Protein AF-A0A5J4URL8-F1 (afdb_monomer_lite)

InterPro domains:
  IPR016024 Armadillo-type fold [SSF48371] (6-193)

Sequence (199 aa):
MTASETASILLTDNKQAAETATSKDGIIDQILKNLQILPVEEIQFYHLLPLYTFFQMIDIDKKRLILDKGVMNMMKSFLNSVCEIVLVHVTYIIYQIFYLESADVQEQVQNQLRIGVQKDGIITKLIKIFNNETYSNIKINQHIALSIGFLFKAAQIPDEFGNLIIAQLEELACKMNSTLSIFALLALDYLAECQCMLQ

pLDDT: mean 91.12, std 9.13, range [34.94, 98.75]

Secondary structure (DSSP, 8-state):
--HHHHHHHHHTT-HHHHHHHTSTTSHHHHHHHHHHHS-GGG--HHHHHHHHHHHHSS-HHHHHHHHTTTHHHHHHHHTT---HHHHHHHHHHHHHHHHHHHTTSPTT---THHHHHHHTTHHHHHHHHHT-TT---HHHHHHHHHHHHHHTTTSPPPHHHHHHHHHHHHHHHTSTT-HHHHHHHHHHHHHHT-GGGG-

Radius of gyration: 16.72 Å; chains: 1; bounding box: 47×34×42 Å

Foldseek 3Di:
DDPLVVLLVQLAPHPVLLVQQLPDVHVVLVLLVVLVPDQLAPDDLSSLNNVLSSLVDPDLVSLVSCVVVCLLVSLLRNLPDPDLSSLLSSLSNLLSVLQSQLVPADQLGARPVLVVCVVSCVLVSLVVVLPDPVRPDCSSVLSSLSNQLSNQFLHDDDPVCRVVSLVSLVVQLPPPPDPSVVSSVVSVVRNVSHCVVVD

Structure (mmCIF, N/CA/C/O backbone):
data_AF-A0A5J4URL8-F1
#
_entry.id   AF-A0A5J4URL8-F1
#
loop_
_atom_site.group_PDB
_atom_site.id
_atom_site.type_symbol
_atom_site.label_atom_id
_atom_site.label_alt_id
_atom_site.label_comp_id
_atom_site.label_asym_id
_atom_site.label_entity_id
_atom_site.label_seq_id
_atom_site.pdbx_PDB_ins_code
_atom_site.Cartn_x
_atom_site.Cartn_y
_atom_site.Cartn_z
_atom_site.occupancy
_atom_site.B_iso_or_equiv
_atom_site.auth_seq_id
_atom_site.auth_comp_id
_atom_site.auth_asym_id
_atom_site.auth_atom_id
_atom_site.pdbx_PDB_model_num
ATOM 1 N N . MET A 1 1 ? -21.345 16.741 7.581 1.00 58.31 1 MET A N 1
ATOM 2 C CA . MET A 1 1 ? -20.242 16.145 8.348 1.00 58.31 1 MET A CA 1
ATOM 3 C C . MET A 1 1 ? -20.696 14.786 8.854 1.00 58.31 1 MET A C 1
ATOM 5 O O . MET A 1 1 ? -21.544 14.723 9.736 1.00 58.31 1 MET A O 1
ATOM 9 N N . THR A 1 2 ? -20.241 13.716 8.210 1.00 82.50 2 THR A N 1
ATOM 10 C CA . THR A 1 2 ? -20.492 12.323 8.600 1.00 82.50 2 THR A CA 1
ATOM 11 C C . THR A 1 2 ? -19.620 11.939 9.799 1.00 82.50 2 THR A C 1
ATOM 13 O O . THR A 1 2 ? -18.622 12.604 10.080 1.00 82.50 2 THR A O 1
ATOM 16 N N . ALA A 1 3 ? -19.951 10.844 10.493 1.00 83.06 3 ALA A N 1
ATOM 17 C CA . ALA A 1 3 ? -19.126 10.339 11.596 1.00 83.06 3 ALA A CA 1
ATOM 18 C C . ALA A 1 3 ? -17.674 10.053 11.158 1.00 83.06 3 ALA A C 1
ATOM 20 O O . ALA A 1 3 ? -16.740 10.328 11.909 1.00 83.06 3 ALA A O 1
ATOM 21 N N . SER A 1 4 ? -17.475 9.571 9.927 1.00 85.88 4 SER A N 1
ATOM 22 C CA . SER A 1 4 ? -16.143 9.341 9.361 1.00 85.88 4 SER A CA 1
ATOM 23 C C . SER A 1 4 ? -15.393 10.644 9.073 1.00 85.88 4 SER A C 1
ATOM 25 O O . SER A 1 4 ? -14.200 10.743 9.338 1.00 85.88 4 SER A O 1
ATOM 27 N N . GLU A 1 5 ? -16.069 11.686 8.596 1.00 84.50 5 GLU A N 1
ATOM 28 C CA . GLU A 1 5 ? -15.427 12.997 8.425 1.00 84.50 5 GLU A CA 1
ATOM 29 C C . GLU A 1 5 ? -14.998 13.583 9.776 1.00 84.50 5 GLU A C 1
ATOM 31 O O . GLU A 1 5 ? -13.868 14.045 9.914 1.00 84.50 5 GLU A O 1
ATOM 36 N N . THR A 1 6 ? -15.851 13.493 10.802 1.00 84.94 6 THR A N 1
ATOM 37 C CA . THR A 1 6 ? -15.494 13.932 12.160 1.00 84.94 6 THR A CA 1
ATOM 38 C C . THR A 1 6 ? -14.314 13.139 12.723 1.00 84.94 6 THR A C 1
ATOM 40 O O . THR A 1 6 ? -13.392 13.733 13.275 1.00 84.94 6 THR A O 1
ATOM 43 N N . ALA A 1 7 ? -14.303 11.815 12.552 1.00 85.69 7 ALA A N 1
ATOM 44 C CA . ALA A 1 7 ? -13.204 10.961 12.993 1.00 85.69 7 ALA A CA 1
ATOM 45 C C . ALA A 1 7 ? -11.869 11.332 12.324 1.00 85.69 7 ALA A C 1
ATOM 47 O O . ALA A 1 7 ? -10.849 11.419 13.001 1.00 85.69 7 ALA A O 1
ATOM 48 N N . SER A 1 8 ? -11.872 11.599 11.016 1.00 85.81 8 SER A N 1
ATOM 49 C CA . SER A 1 8 ? -10.677 12.045 10.289 1.00 85.81 8 SER A CA 1
ATOM 50 C C . SER A 1 8 ? -10.165 13.401 10.789 1.00 85.81 8 SER A C 1
ATOM 52 O O . SER A 1 8 ? -8.969 13.544 11.048 1.00 85.81 8 SER A O 1
ATOM 54 N N . ILE A 1 9 ? -11.059 14.370 11.017 1.00 85.12 9 ILE A N 1
ATOM 55 C CA . ILE A 1 9 ? -10.687 15.682 11.574 1.00 85.12 9 ILE A CA 1
ATOM 56 C C . ILE A 1 9 ? -10.045 15.522 12.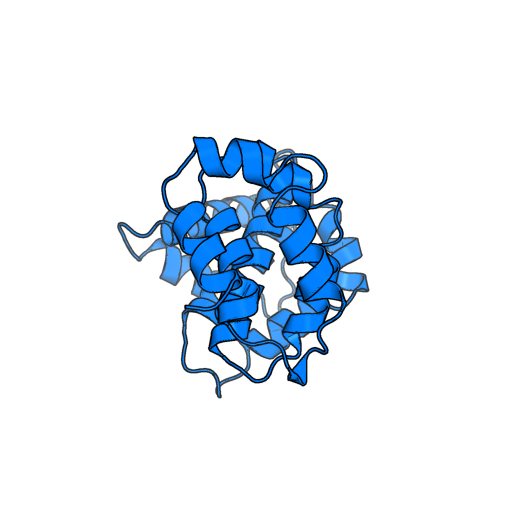955 1.00 85.12 9 ILE A C 1
ATOM 58 O O . ILE A 1 9 ? -9.024 16.144 13.226 1.00 85.12 9 ILE A O 1
ATOM 62 N N . LEU A 1 10 ? -10.604 14.661 13.810 1.00 85.38 10 LEU A N 1
ATOM 63 C CA . LEU A 1 10 ? -10.049 14.400 15.140 1.00 85.38 10 LEU A CA 1
ATOM 64 C C . LEU A 1 10 ? -8.654 13.768 15.091 1.00 85.38 10 LEU A C 1
ATOM 66 O O . LEU A 1 10 ? -7.857 14.036 15.982 1.00 85.38 10 LEU A O 1
ATOM 70 N N . LEU A 1 11 ? -8.363 12.940 14.083 1.00 84.12 11 LEU A N 1
ATOM 71 C CA . LEU A 1 11 ? -7.070 12.265 13.917 1.00 84.12 11 LEU A CA 1
ATOM 72 C C . LEU A 1 11 ? -5.992 13.155 13.281 1.00 84.12 11 LEU A C 1
ATOM 74 O O . LEU A 1 11 ? -4.803 12.930 13.505 1.00 84.12 11 LEU A O 1
ATOM 78 N N . THR A 1 12 ? -6.389 14.148 12.486 1.00 82.94 12 THR A N 1
ATOM 79 C CA . THR A 1 12 ? -5.460 14.997 11.728 1.00 82.94 12 THR A CA 1
ATOM 80 C C . THR A 1 12 ? -4.596 15.833 12.675 1.00 82.94 12 THR A C 1
ATOM 82 O O . THR A 1 12 ? -5.121 16.574 13.502 1.00 82.94 12 THR A O 1
ATOM 85 N N . ASP A 1 13 ? -3.270 15.689 12.563 1.00 75.75 13 ASP A N 1
ATOM 86 C CA . ASP A 1 13 ? -2.249 16.400 13.353 1.00 75.75 13 ASP A CA 1
ATOM 87 C C . ASP A 1 13 ? -2.452 16.359 14.880 1.00 75.75 13 ASP A C 1
ATOM 89 O O . ASP A 1 13 ? -1.934 17.194 15.624 1.00 75.75 13 ASP A O 1
ATOM 93 N N . ASN A 1 14 ? -3.171 15.348 15.377 1.00 80.38 14 ASN A N 1
ATOM 94 C CA . ASN A 1 14 ? -3.509 15.219 16.787 1.00 80.38 14 ASN A CA 1
ATOM 95 C C . ASN A 1 14 ? -2.958 13.915 17.373 1.00 80.38 14 ASN A C 1
ATOM 97 O O . ASN A 1 14 ? -3.607 12.866 17.384 1.00 80.38 14 ASN A O 1
ATOM 101 N N . LYS A 1 15 ? -1.734 13.994 17.906 1.00 76.38 15 LYS A N 1
ATOM 102 C CA . LYS A 1 15 ? -1.043 12.847 18.512 1.00 76.38 15 LYS A CA 1
ATOM 103 C C . LYS A 1 15 ? -1.829 12.232 19.679 1.00 76.38 15 LYS A C 1
ATOM 105 O O . LYS A 1 15 ? -1.924 11.013 19.772 1.00 76.38 15 LYS A O 1
ATOM 110 N N . GLN A 1 16 ? -2.445 13.058 20.525 1.00 80.56 16 GLN A N 1
ATOM 111 C CA . GLN A 1 16 ? -3.236 12.585 21.667 1.00 80.56 16 GLN A CA 1
ATOM 112 C C . GLN A 1 16 ? -4.506 11.846 21.214 1.00 80.56 16 GLN A C 1
ATOM 114 O O . GLN A 1 16 ? -4.891 10.824 21.792 1.00 80.56 16 GLN A O 1
ATOM 119 N N . ALA A 1 17 ? -5.150 12.326 20.147 1.00 80.38 17 ALA A N 1
ATOM 120 C CA . ALA A 1 17 ? -6.254 11.605 19.529 1.00 80.38 17 ALA A CA 1
ATOM 121 C C . ALA A 1 17 ? -5.781 10.267 18.949 1.00 80.38 17 ALA A C 1
ATOM 123 O O . ALA A 1 17 ? -6.465 9.274 19.140 1.00 80.38 17 ALA A O 1
ATOM 124 N N . ALA A 1 18 ? -4.597 10.194 18.332 1.00 75.62 18 ALA A N 1
ATOM 125 C CA . ALA A 1 18 ? -4.017 8.934 17.844 1.00 75.62 18 ALA A CA 1
ATOM 126 C C . ALA A 1 18 ? -3.814 7.895 18.963 1.00 75.62 18 ALA A C 1
ATOM 128 O O . ALA A 1 18 ? -4.099 6.701 18.800 1.00 75.62 18 ALA A O 1
ATOM 129 N N . GLU A 1 19 ? -3.327 8.355 20.118 1.00 78.69 19 GLU A N 1
ATOM 130 C CA . GLU A 1 19 ? -3.082 7.507 21.285 1.00 78.69 19 GLU A CA 1
ATOM 131 C C . GLU A 1 19 ? -4.376 6.868 21.792 1.00 78.69 19 GLU A C 1
ATOM 133 O O . GLU A 1 19 ? -4.418 5.659 22.019 1.00 78.69 19 GLU A O 1
ATOM 138 N N . THR A 1 20 ? -5.446 7.656 21.900 1.00 82.88 20 THR A N 1
ATOM 139 C CA . THR A 1 20 ? -6.764 7.167 22.334 1.00 82.88 20 THR A CA 1
ATOM 140 C C . THR A 1 20 ? -7.497 6.406 21.226 1.00 82.88 20 THR A C 1
ATOM 142 O O . THR A 1 20 ? -8.208 5.441 21.505 1.00 82.88 20 THR A O 1
ATOM 145 N N . ALA A 1 21 ? -7.276 6.761 19.961 1.00 83.38 21 ALA A N 1
ATOM 146 C CA . ALA A 1 21 ? -7.922 6.161 18.798 1.00 83.38 21 ALA A CA 1
ATOM 147 C C . ALA A 1 21 ? -7.622 4.669 18.630 1.00 83.38 21 ALA A C 1
ATOM 149 O O . ALA A 1 21 ? -8.470 3.913 18.157 1.00 83.38 21 ALA A O 1
ATOM 150 N N . THR A 1 22 ? -6.419 4.267 19.030 1.00 84.69 22 THR A N 1
ATOM 151 C CA . THR A 1 22 ? -5.899 2.896 18.943 1.00 84.69 22 THR A CA 1
ATOM 152 C C . THR A 1 22 ? -6.111 2.075 20.213 1.00 84.69 22 THR A C 1
ATOM 154 O O . THR A 1 22 ? -5.719 0.909 20.263 1.00 84.69 22 THR A O 1
ATOM 157 N N . SER A 1 23 ? -6.721 2.665 21.246 1.00 85.75 23 SER A N 1
ATOM 158 C CA . SER A 1 23 ? -7.109 1.933 22.451 1.00 85.75 23 SER A CA 1
ATOM 159 C C . SER A 1 23 ? -8.150 0.855 22.131 1.00 85.75 23 SER A C 1
ATOM 161 O O . SER A 1 23 ? -8.817 0.898 21.095 1.00 85.75 23 SER A O 1
ATOM 163 N N . LYS A 1 24 ? -8.279 -0.138 23.018 1.00 84.19 24 LYS A N 1
ATOM 164 C CA . LYS A 1 24 ? -9.298 -1.185 22.887 1.00 84.19 24 LYS A CA 1
ATOM 165 C C . LYS A 1 24 ? -10.689 -0.549 22.802 1.00 84.19 24 LYS A C 1
ATOM 167 O O . LYS A 1 24 ? -11.038 0.241 23.673 1.00 84.19 24 LYS A O 1
ATOM 172 N N . ASP A 1 25 ? -11.457 -0.919 21.775 1.00 85.25 25 ASP A N 1
ATOM 173 C CA . ASP A 1 25 ? -12.771 -0.331 21.465 1.00 85.25 25 ASP A CA 1
ATOM 174 C C . ASP A 1 25 ? -12.721 1.186 21.180 1.00 85.25 25 ASP A C 1
ATOM 176 O O . ASP A 1 25 ? -13.735 1.882 21.238 1.00 85.25 25 ASP A O 1
ATOM 180 N N . GLY A 1 26 ? -11.538 1.698 20.827 1.00 87.94 26 GLY A N 1
ATOM 181 C CA . GLY A 1 26 ? -11.328 3.062 20.364 1.00 87.94 26 GLY A CA 1
ATOM 182 C C . GLY A 1 26 ? -11.891 3.309 18.963 1.00 87.94 26 GLY A C 1
ATOM 183 O O . GLY A 1 26 ? -12.469 2.432 18.314 1.00 87.94 26 GLY A O 1
ATOM 184 N N . ILE A 1 27 ? -11.703 4.534 18.465 1.00 88.00 27 ILE A N 1
ATOM 185 C CA . ILE A 1 27 ? -12.308 4.965 17.197 1.00 88.00 27 ILE A CA 1
ATOM 186 C C . ILE A 1 27 ? -11.867 4.096 16.014 1.00 88.00 27 ILE A C 1
ATOM 188 O O . ILE A 1 27 ? -12.697 3.801 15.158 1.00 88.00 27 ILE A O 1
ATOM 192 N N . ILE A 1 28 ? -10.610 3.625 15.985 1.00 89.50 28 ILE A N 1
ATOM 193 C CA . ILE A 1 28 ? -10.130 2.754 14.906 1.00 89.50 28 ILE A CA 1
ATOM 194 C C . ILE A 1 28 ? -10.868 1.419 14.932 1.00 89.50 28 ILE A C 1
ATOM 196 O O . ILE A 1 28 ? -11.348 0.990 13.890 1.00 89.50 28 ILE A O 1
ATOM 200 N N . ASP A 1 29 ? -11.058 0.804 16.099 1.00 90.69 29 ASP A N 1
ATOM 201 C CA . ASP A 1 29 ? -11.816 -0.449 16.203 1.00 90.69 29 ASP A CA 1
ATOM 202 C C . ASP A 1 29 ? -13.247 -0.278 15.693 1.00 90.69 29 ASP A C 1
ATOM 204 O O . ASP A 1 29 ? -13.756 -1.141 14.977 1.00 90.69 29 ASP A O 1
ATOM 208 N N . GLN A 1 30 ? -13.886 0.853 15.999 1.00 89.88 30 GLN A N 1
ATOM 209 C CA . GLN A 1 30 ? -15.225 1.144 15.496 1.00 89.88 30 GLN A CA 1
ATOM 210 C C . GLN A 1 30 ? -15.247 1.384 13.980 1.00 89.88 30 GLN A C 1
ATOM 212 O O . GLN A 1 30 ? -16.154 0.904 13.301 1.00 89.88 30 GLN A O 1
ATOM 217 N N . ILE A 1 31 ? -14.250 2.087 13.435 1.00 90.38 31 ILE A N 1
ATOM 218 C CA . ILE A 1 31 ? -14.097 2.287 11.987 1.00 90.38 31 ILE A CA 1
ATOM 219 C C . ILE A 1 31 ? -13.938 0.936 11.287 1.00 90.38 31 ILE A C 1
ATOM 221 O O . ILE A 1 31 ? -14.643 0.673 10.318 1.00 90.38 31 ILE A O 1
ATOM 225 N N . LEU A 1 32 ? -13.067 0.059 11.791 1.00 92.00 32 LEU A N 1
ATOM 226 C CA . LEU A 1 32 ? -12.841 -1.262 11.204 1.00 92.00 32 LEU A CA 1
ATOM 227 C C . LEU A 1 32 ? -14.105 -2.130 11.274 1.00 92.00 32 LEU A C 1
ATOM 229 O O . LEU A 1 32 ? -14.481 -2.714 10.261 1.00 92.00 32 LEU A O 1
ATOM 233 N N . LYS A 1 33 ? -14.816 -2.152 12.413 1.00 91.44 33 LYS A N 1
ATOM 234 C CA . LYS A 1 33 ? -16.116 -2.843 12.545 1.00 91.44 33 LYS A CA 1
ATOM 235 C C . LYS A 1 33 ? -17.128 -2.340 11.507 1.00 91.44 33 LYS A C 1
ATOM 237 O O . LYS A 1 33 ? -17.803 -3.145 10.874 1.00 91.44 33 LYS A O 1
ATOM 242 N N . ASN A 1 34 ? -17.203 -1.024 11.293 1.00 89.75 34 ASN A N 1
ATOM 243 C CA . ASN A 1 34 ? -18.107 -0.430 10.306 1.00 89.75 34 ASN A CA 1
ATOM 244 C C . ASN A 1 34 ? -17.698 -0.768 8.863 1.00 89.75 34 ASN A C 1
ATOM 246 O O . ASN A 1 34 ? -18.553 -1.052 8.033 1.00 89.75 34 ASN A O 1
ATOM 250 N N . LEU A 1 35 ? -16.402 -0.762 8.550 1.00 91.38 35 LEU A N 1
ATOM 251 C CA . LEU A 1 35 ? -15.913 -1.119 7.216 1.00 91.38 35 LEU A CA 1
ATOM 252 C C . LEU A 1 35 ? -16.151 -2.598 6.885 1.00 91.38 35 LEU A C 1
ATOM 254 O O . LEU A 1 35 ? -16.407 -2.918 5.730 1.00 91.38 35 LEU A O 1
ATOM 258 N N . GLN A 1 36 ? -16.108 -3.491 7.879 1.00 90.38 36 GLN A N 1
ATOM 259 C CA . GLN A 1 36 ? -16.340 -4.928 7.686 1.00 90.38 36 GLN A CA 1
ATOM 260 C C . GLN A 1 36 ? -17.785 -5.279 7.312 1.00 90.38 36 GLN A C 1
ATOM 262 O O . GLN A 1 36 ? -18.004 -6.310 6.681 1.00 90.38 36 GLN A O 1
ATOM 267 N N . ILE A 1 37 ? -18.764 -4.458 7.707 1.00 89.69 37 ILE A N 1
ATOM 268 C CA . ILE A 1 37 ? -20.186 -4.716 7.427 1.00 89.69 37 ILE A CA 1
ATOM 269 C C . ILE A 1 37 ? -20.670 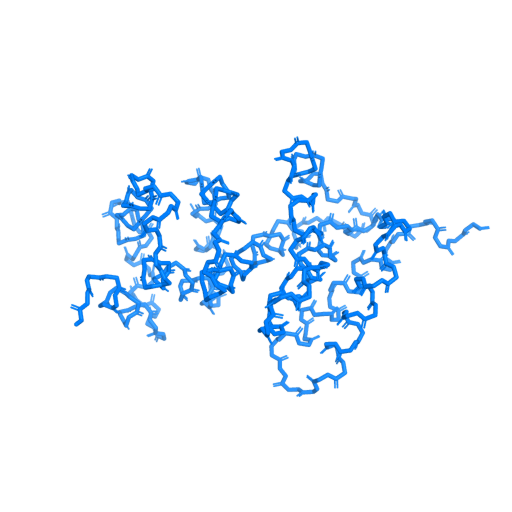-4.088 6.116 1.00 89.69 37 ILE A C 1
ATOM 271 O O . ILE A 1 37 ? -21.755 -4.431 5.652 1.00 89.69 37 ILE A O 1
ATOM 275 N N . LEU A 1 38 ? -19.901 -3.165 5.531 1.00 87.62 38 LEU A N 1
ATOM 276 C CA . LEU A 1 38 ? -20.291 -2.476 4.305 1.00 87.62 38 LEU A CA 1
ATOM 277 C C . LEU A 1 38 ? -19.977 -3.338 3.073 1.00 87.62 38 LEU A C 1
ATOM 279 O O . LEU A 1 38 ? -18.838 -3.798 2.929 1.00 87.62 38 LEU A O 1
ATOM 283 N N . PRO A 1 39 ? -20.936 -3.526 2.149 1.00 88.62 39 PRO A N 1
ATOM 284 C CA . PRO A 1 39 ? -20.641 -4.147 0.867 1.00 88.62 39 PRO A CA 1
ATOM 285 C C . PRO A 1 39 ? -19.719 -3.237 0.044 1.00 88.62 39 PRO A C 1
ATOM 287 O O . PRO A 1 39 ? -19.712 -2.011 0.194 1.00 88.62 39 PRO A O 1
ATOM 290 N N . VAL A 1 40 ? -18.918 -3.840 -0.837 1.00 87.25 40 VAL A N 1
ATOM 291 C CA . VAL A 1 40 ? -17.903 -3.112 -1.618 1.00 87.25 40 VAL A CA 1
ATOM 292 C C . VAL A 1 40 ? -18.548 -2.061 -2.519 1.00 87.25 40 VAL A C 1
ATOM 294 O O . VAL A 1 40 ? -17.963 -1.014 -2.757 1.00 87.25 40 VAL A O 1
ATOM 2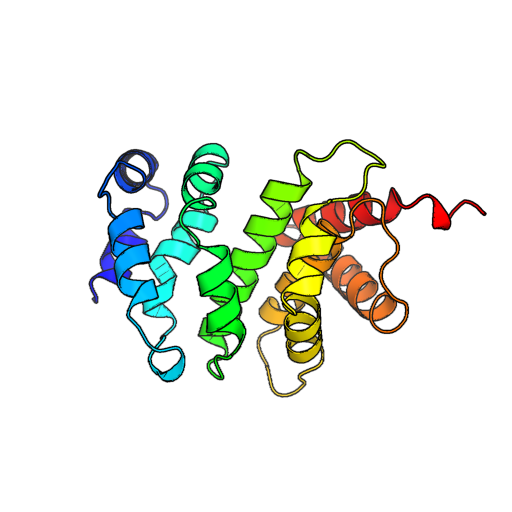97 N N . GLU A 1 41 ? -19.764 -2.301 -2.989 1.00 89.50 41 GLU A N 1
ATOM 298 C CA . GLU A 1 41 ? -20.515 -1.402 -3.862 1.00 89.50 41 GLU A CA 1
ATOM 299 C C . GLU A 1 41 ? -20.996 -0.137 -3.131 1.00 89.50 41 GLU A C 1
ATOM 301 O O . GLU A 1 41 ? -21.197 0.904 -3.757 1.00 89.50 41 GLU A O 1
ATOM 306 N N . GLU A 1 42 ? -21.146 -0.202 -1.805 1.00 90.31 42 GLU A N 1
ATOM 307 C CA . GLU A 1 42 ? -21.577 0.922 -0.966 1.00 90.31 42 GLU A CA 1
ATOM 308 C C . GLU A 1 42 ? -20.399 1.678 -0.342 1.00 90.31 42 GLU A C 1
ATOM 310 O O . GLU A 1 42 ? -20.590 2.720 0.295 1.00 90.31 42 GLU A O 1
ATOM 315 N N . ILE A 1 43 ? -19.161 1.198 -0.521 1.00 92.31 43 ILE A N 1
ATOM 316 C CA . ILE A 1 43 ? -18.000 1.900 0.012 1.00 92.31 43 ILE A CA 1
ATOM 317 C C . ILE A 1 43 ? -17.809 3.231 -0.722 1.00 92.31 43 ILE A C 1
ATOM 319 O O . ILE A 1 43 ? -17.731 3.314 -1.946 1.00 92.31 43 ILE A O 1
ATOM 323 N N . GLN A 1 44 ? -17.702 4.301 0.054 1.00 92.06 44 GLN A N 1
ATOM 324 C CA . GLN A 1 44 ? -17.431 5.641 -0.433 1.00 92.06 44 GLN A CA 1
ATOM 325 C C . GLN A 1 44 ? -16.116 6.124 0.162 1.00 92.06 44 GLN A C 1
ATOM 327 O O . GLN A 1 44 ? -15.677 5.651 1.214 1.00 92.06 44 GLN A O 1
ATOM 332 N N . PHE A 1 45 ? -15.480 7.095 -0.493 1.00 90.31 45 PHE A N 1
ATOM 333 C CA . PHE A 1 45 ? -14.163 7.580 -0.073 1.00 90.31 45 PHE A CA 1
ATOM 334 C C . PHE A 1 45 ? -14.152 8.080 1.381 1.00 90.31 45 PHE A C 1
ATOM 336 O O . PHE A 1 45 ? -13.171 7.868 2.095 1.00 90.31 45 PHE A O 1
ATOM 343 N N . TYR A 1 46 ? -15.253 8.690 1.836 1.00 90.88 46 TYR A N 1
ATOM 344 C CA . TYR A 1 46 ? -15.383 9.214 3.191 1.00 90.88 46 TYR A CA 1
ATOM 345 C C . TYR A 1 46 ? -15.462 8.107 4.248 1.00 90.88 46 TYR A C 1
ATOM 347 O O . TYR A 1 46 ? -15.020 8.333 5.368 1.00 90.88 46 TYR A O 1
ATOM 355 N N . HIS A 1 47 ? -15.922 6.895 3.910 1.00 92.44 47 HIS A N 1
ATOM 356 C CA . HIS A 1 47 ? -15.864 5.750 4.828 1.00 92.44 47 HIS A CA 1
ATOM 357 C C . HIS A 1 47 ? -14.413 5.370 5.161 1.00 92.44 47 HIS A C 1
ATOM 359 O O . HIS A 1 47 ? -14.117 5.010 6.298 1.00 92.44 47 HIS A O 1
ATOM 365 N N . LEU A 1 48 ? -13.505 5.502 4.187 1.00 94.31 48 LEU A N 1
ATOM 366 C CA . LEU A 1 48 ? -12.080 5.188 4.331 1.00 94.31 48 LEU A CA 1
ATOM 367 C C . LEU A 1 48 ? -11.248 6.347 4.885 1.00 94.31 48 LEU A C 1
ATOM 369 O O . LEU A 1 48 ? -10.113 6.124 5.299 1.00 94.31 48 LEU A O 1
ATOM 373 N N . LEU A 1 49 ? -11.786 7.569 4.895 1.00 92.62 49 LEU A N 1
ATOM 374 C CA . LEU A 1 49 ? -11.039 8.777 5.241 1.00 92.62 49 LEU A CA 1
ATOM 375 C C . LEU A 1 49 ? -10.356 8.705 6.623 1.00 92.62 49 LEU A C 1
ATOM 377 O O . LEU A 1 49 ? -9.178 9.038 6.689 1.00 92.62 49 LEU A O 1
ATOM 381 N N . PRO A 1 50 ? -10.992 8.208 7.704 1.00 91.81 50 PRO A N 1
ATOM 382 C CA . PRO A 1 50 ? -10.314 8.061 8.993 1.00 91.81 50 PRO A CA 1
ATOM 383 C C . PRO A 1 50 ? -9.104 7.133 8.946 1.00 91.81 50 PRO A C 1
ATOM 385 O O . PRO A 1 50 ? -8.069 7.435 9.531 1.00 91.81 50 PRO A O 1
ATOM 388 N N . LEU A 1 51 ? -9.235 6.003 8.246 1.00 92.94 51 LEU A N 1
ATOM 389 C CA . LEU A 1 51 ? -8.169 5.017 8.129 1.00 92.94 51 LEU A CA 1
ATOM 390 C C . LEU A 1 51 ? -7.034 5.565 7.260 1.00 92.94 51 LEU A C 1
ATOM 392 O O . LEU A 1 51 ? -5.870 5.450 7.623 1.00 92.94 51 LEU A O 1
ATOM 396 N N . TYR A 1 52 ? -7.377 6.233 6.161 1.00 93.44 52 TYR A N 1
ATOM 397 C CA . TYR A 1 52 ? -6.426 6.956 5.326 1.00 93.44 52 TYR A CA 1
ATOM 398 C C . TYR A 1 52 ? -5.644 8.000 6.141 1.00 93.44 52 TYR A C 1
ATOM 400 O O . TYR A 1 52 ? -4.417 7.948 6.162 1.00 93.44 52 TYR A O 1
ATOM 408 N N . THR A 1 53 ? -6.331 8.878 6.884 1.00 91.12 53 THR A N 1
ATOM 409 C CA . THR A 1 53 ? -5.699 9.872 7.770 1.00 91.12 53 THR A CA 1
ATOM 410 C C . THR A 1 53 ? -4.812 9.208 8.817 1.00 91.12 53 THR A C 1
ATOM 412 O O . THR A 1 53 ? -3.689 9.649 9.036 1.00 91.12 53 THR A O 1
ATOM 415 N N . PHE A 1 54 ? -5.271 8.117 9.429 1.00 90.94 54 PHE A N 1
ATOM 416 C CA . PHE A 1 54 ? -4.486 7.368 10.404 1.00 90.94 54 PHE A CA 1
ATOM 417 C C . PHE A 1 54 ? -3.171 6.834 9.807 1.00 90.94 54 PHE A C 1
ATOM 419 O O . PHE A 1 54 ? -2.104 6.987 10.400 1.00 90.94 54 PHE A O 1
ATOM 426 N N . PHE A 1 55 ? -3.210 6.281 8.592 1.00 91.62 55 PHE A N 1
ATOM 427 C CA . PHE A 1 55 ? -2.004 5.823 7.897 1.00 91.62 55 PHE A CA 1
ATOM 428 C C . PHE A 1 55 ? -1.090 6.966 7.419 1.00 91.62 55 PHE A C 1
ATOM 430 O O . PHE A 1 55 ? 0.083 6.709 7.156 1.00 91.62 55 PHE A O 1
ATOM 437 N N . GLN A 1 56 ? -1.564 8.215 7.363 1.00 88.94 56 GLN A N 1
ATOM 438 C CA . GLN A 1 56 ? -0.719 9.389 7.101 1.00 88.94 56 GLN A CA 1
ATOM 439 C C . GLN A 1 56 ? 0.072 9.861 8.329 1.00 88.94 56 GLN A C 1
ATOM 441 O O . GLN A 1 56 ? 1.034 10.613 8.183 1.00 88.94 56 GLN A O 1
ATOM 446 N N . MET A 1 57 ? -0.294 9.418 9.533 1.00 85.25 57 MET A N 1
ATOM 447 C CA . MET A 1 57 ? 0.392 9.811 10.766 1.00 85.25 57 MET A CA 1
ATOM 448 C C . MET A 1 57 ? 1.820 9.243 10.813 1.00 85.25 57 MET A C 1
ATOM 450 O O . MET A 1 57 ? 2.123 8.246 10.168 1.00 85.25 57 MET A O 1
ATOM 454 N N . ILE A 1 58 ? 2.724 9.852 11.581 1.00 76.06 58 ILE A N 1
ATOM 455 C CA . ILE A 1 58 ? 4.141 9.426 11.634 1.00 76.06 58 ILE A CA 1
ATOM 456 C C . ILE A 1 58 ? 4.351 8.200 12.550 1.00 76.06 58 ILE A C 1
ATOM 458 O O . ILE A 1 58 ? 5.372 7.526 12.464 1.00 76.06 58 ILE A O 1
ATOM 462 N N . ASP A 1 59 ? 3.379 7.865 13.402 1.00 85.94 59 ASP A N 1
ATOM 463 C CA . ASP A 1 59 ? 3.521 6.817 14.418 1.00 85.94 59 ASP A CA 1
ATOM 464 C C . ASP A 1 59 ? 3.424 5.394 13.823 1.00 85.94 59 ASP A C 1
ATOM 466 O O . ASP A 1 59 ? 2.338 4.868 13.567 1.00 85.94 59 ASP A O 1
ATOM 470 N N . ILE A 1 60 ? 4.588 4.787 13.577 1.00 87.31 60 ILE A N 1
ATOM 471 C CA . ILE A 1 60 ? 4.749 3.447 12.992 1.00 87.31 60 ILE A CA 1
ATOM 472 C C . ILE A 1 60 ? 4.189 2.354 13.910 1.00 87.31 60 ILE A C 1
ATOM 474 O O . ILE A 1 60 ? 3.472 1.470 13.434 1.00 87.31 60 ILE A O 1
ATOM 478 N N . ASP A 1 61 ? 4.455 2.426 15.216 1.00 86.94 61 ASP A N 1
ATOM 479 C CA . ASP A 1 61 ? 4.025 1.406 16.181 1.00 86.94 61 ASP A CA 1
ATOM 480 C C . ASP A 1 61 ? 2.497 1.335 16.256 1.00 86.94 61 ASP A C 1
ATOM 482 O O . ASP A 1 61 ? 1.896 0.258 16.306 1.00 86.94 61 ASP A O 1
ATOM 486 N N . LYS A 1 62 ? 1.839 2.495 16.176 1.00 86.38 62 LYS A N 1
ATOM 487 C CA . LYS A 1 62 ? 0.378 2.586 16.130 1.00 86.38 62 LYS A CA 1
ATOM 488 C C . LYS A 1 62 ? -0.200 1.998 14.852 1.00 86.38 62 LYS A C 1
ATOM 490 O O . LYS A 1 62 ? -1.213 1.301 14.924 1.00 86.38 62 LYS A O 1
ATOM 495 N N . LYS A 1 63 ? 0.432 2.230 13.697 1.00 90.06 63 LYS A N 1
ATOM 496 C CA . LYS A 1 63 ? 0.010 1.598 12.436 1.00 90.06 63 LYS A CA 1
ATOM 497 C C . LYS A 1 63 ? 0.119 0.082 12.505 1.00 90.06 63 LYS A C 1
ATOM 499 O O . LYS A 1 63 ? -0.815 -0.604 12.099 1.00 90.06 63 LYS A O 1
ATOM 504 N N . ARG A 1 64 ? 1.212 -0.431 13.072 1.00 88.69 64 ARG A N 1
ATOM 505 C CA . ARG A 1 64 ? 1.434 -1.873 13.247 1.00 88.69 64 ARG A CA 1
ATOM 506 C C . ARG A 1 64 ? 0.360 -2.523 14.115 1.00 88.69 64 ARG A C 1
ATOM 508 O O . ARG A 1 64 ? -0.168 -3.561 13.735 1.00 88.69 64 ARG A O 1
ATOM 515 N N . LEU A 1 65 ? -0.059 -1.864 15.199 1.00 86.81 65 LEU A N 1
ATOM 516 C CA . LEU A 1 65 ? -1.089 -2.384 16.113 1.00 86.81 65 LEU A CA 1
ATOM 517 C C . LEU A 1 65 ? -2.415 -2.747 15.419 1.00 86.81 65 LEU A C 1
ATOM 519 O O . LEU A 1 65 ? -3.169 -3.588 15.911 1.00 86.81 65 LEU A O 1
ATOM 523 N N . ILE A 1 66 ? -2.741 -2.091 14.303 1.00 86.94 66 ILE A N 1
ATOM 524 C CA . ILE A 1 66 ? -4.017 -2.305 13.617 1.00 86.94 66 ILE A CA 1
ATOM 525 C C . ILE A 1 66 ? -3.915 -3.301 12.457 1.00 86.94 66 ILE A C 1
ATOM 527 O O . ILE A 1 66 ? -4.953 -3.706 11.939 1.00 86.94 66 ILE A O 1
ATOM 531 N N . LEU A 1 67 ? -2.710 -3.725 12.057 1.00 88.12 67 LEU A N 1
ATOM 532 C CA . LEU A 1 67 ? -2.522 -4.679 10.954 1.00 88.12 67 LEU A CA 1
ATOM 533 C C . LEU A 1 67 ? -3.154 -6.036 11.281 1.00 88.12 67 LEU A C 1
ATOM 535 O O . LEU A 1 67 ? -3.917 -6.572 10.471 1.00 88.12 67 LEU A O 1
ATOM 539 N N . ASP A 1 68 ? -2.977 -6.496 12.521 1.00 83.62 68 ASP A N 1
ATOM 540 C CA . ASP A 1 68 ? -3.566 -7.735 13.048 1.00 83.62 68 ASP A CA 1
ATOM 541 C C . ASP A 1 68 ? -5.103 -7.704 13.116 1.00 83.62 68 ASP A C 1
ATOM 543 O O . ASP A 1 68 ? -5.753 -8.735 13.287 1.00 83.62 68 ASP A O 1
ATOM 547 N N . LYS A 1 69 ? -5.723 -6.530 12.941 1.00 87.62 69 LYS A N 1
ATOM 548 C CA . LYS A 1 69 ? -7.185 -6.353 12.963 1.00 87.62 69 LYS A CA 1
ATOM 549 C C . LYS A 1 69 ? -7.842 -6.597 11.596 1.00 87.62 69 LYS A C 1
ATOM 551 O O . LYS A 1 69 ? -9.004 -6.245 11.391 1.00 87.62 69 LYS A O 1
ATOM 556 N N . GLY A 1 70 ? -7.116 -7.192 10.646 1.00 87.75 70 GLY A N 1
ATOM 557 C CA . GLY A 1 70 ? -7.654 -7.607 9.347 1.00 87.75 70 GLY A CA 1
ATOM 558 C C . GLY A 1 70 ? -7.784 -6.478 8.321 1.00 87.75 70 GLY A C 1
ATOM 559 O O . GLY A 1 70 ? -8.555 -6.606 7.368 1.00 87.75 70 GLY A O 1
ATOM 560 N N . VAL A 1 71 ? -7.032 -5.382 8.484 1.00 93.25 71 VAL A N 1
ATOM 561 C CA . VAL A 1 71 ? -7.047 -4.233 7.556 1.00 93.25 71 VAL A CA 1
ATOM 562 C C . VAL A 1 71 ? -6.754 -4.672 6.122 1.00 93.25 71 VAL A C 1
ATOM 564 O O . VAL A 1 71 ? -7.470 -4.279 5.201 1.00 93.25 71 VAL A O 1
ATOM 567 N N . MET A 1 72 ? -5.756 -5.540 5.928 1.00 93.62 72 MET A N 1
ATOM 568 C CA . MET A 1 72 ? -5.363 -6.005 4.596 1.00 93.62 72 MET A CA 1
ATOM 569 C C . MET A 1 72 ? -6.496 -6.751 3.873 1.00 93.62 72 MET A C 1
ATOM 571 O O . MET A 1 72 ? -6.709 -6.543 2.678 1.00 93.62 72 MET A O 1
ATOM 575 N N . ASN A 1 73 ? -7.275 -7.559 4.600 1.00 91.81 73 ASN A N 1
ATOM 576 C CA . ASN A 1 73 ? -8.415 -8.285 4.035 1.00 91.81 73 ASN A CA 1
ATOM 577 C C . ASN A 1 73 ? -9.507 -7.329 3.544 1.00 91.81 73 ASN A C 1
ATOM 579 O O . ASN A 1 73 ? -10.064 -7.537 2.469 1.00 91.81 73 ASN A O 1
ATOM 583 N N . MET A 1 74 ? -9.777 -6.249 4.282 1.00 93.00 74 MET A N 1
ATOM 584 C CA . MET A 1 74 ? -10.708 -5.212 3.828 1.00 93.00 74 MET A CA 1
ATOM 585 C C . MET A 1 74 ? -10.182 -4.484 2.592 1.00 93.00 74 MET A C 1
ATOM 587 O O . MET A 1 74 ? -10.917 -4.313 1.622 1.00 93.00 74 MET A O 1
ATOM 591 N N . MET A 1 75 ? -8.903 -4.098 2.594 1.00 96.12 75 MET A N 1
ATOM 592 C CA . MET A 1 75 ? -8.305 -3.413 1.446 1.00 96.12 75 MET A CA 1
ATOM 593 C C . MET A 1 75 ? -8.355 -4.286 0.189 1.00 96.12 75 MET A C 1
ATOM 595 O O . MET A 1 75 ? -8.731 -3.798 -0.875 1.00 96.12 75 MET A O 1
ATOM 599 N N . LYS A 1 76 ? -8.081 -5.592 0.318 1.00 95.69 76 LYS A N 1
ATOM 600 C CA . LYS A 1 76 ? -8.245 -6.577 -0.761 1.00 95.69 76 LYS A CA 1
ATOM 601 C C . LYS A 1 76 ? -9.659 -6.550 -1.346 1.00 95.69 76 LYS A C 1
ATOM 603 O O . LYS A 1 76 ? -9.802 -6.520 -2.567 1.00 95.69 76 LYS A O 1
ATOM 608 N N . SER A 1 77 ? -10.692 -6.538 -0.505 1.00 94.38 77 SER A N 1
ATOM 609 C CA . SER A 1 77 ? -12.085 -6.456 -0.959 1.00 94.38 77 SER A CA 1
ATOM 610 C C . SER A 1 77 ? -12.357 -5.150 -1.709 1.00 94.38 77 SER A C 1
ATOM 612 O O . SER A 1 77 ? -12.924 -5.172 -2.804 1.00 94.38 77 SER A O 1
ATOM 614 N N . PHE A 1 78 ? -11.887 -4.020 -1.173 1.00 96.19 78 PHE A N 1
ATOM 615 C CA . PHE A 1 78 ? -12.129 -2.689 -1.735 1.00 96.19 78 PHE A CA 1
ATOM 616 C C . PHE A 1 78 ? -11.331 -2.373 -3.007 1.00 96.19 78 PHE A C 1
ATOM 618 O O . PHE A 1 78 ? -11.712 -1.461 -3.739 1.00 96.19 78 PHE A O 1
ATOM 625 N N . LEU A 1 79 ? -10.310 -3.164 -3.360 1.00 96.94 79 LEU A N 1
ATOM 626 C CA . LEU A 1 79 ? -9.684 -3.102 -4.690 1.00 96.94 79 LEU A CA 1
ATOM 627 C C . LEU A 1 79 ? -10.672 -3.410 -5.832 1.00 96.94 79 LEU A C 1
ATOM 629 O O . LEU A 1 79 ? -10.358 -3.173 -6.997 1.00 96.94 79 LEU A O 1
ATOM 633 N N . ASN A 1 80 ? -11.852 -3.966 -5.542 1.00 95.00 80 ASN A N 1
ATOM 634 C CA . ASN A 1 80 ? -12.907 -4.175 -6.537 1.00 95.00 80 ASN A CA 1
ATOM 635 C C . ASN A 1 80 ? -13.790 -2.944 -6.781 1.00 95.00 80 ASN A C 1
ATOM 637 O O . ASN A 1 80 ? -14.643 -2.993 -7.662 1.00 95.00 80 ASN A O 1
ATOM 641 N N . SER A 1 81 ? -13.575 -1.851 -6.048 1.00 94.50 81 SER A N 1
ATOM 642 C CA . SER A 1 81 ? -14.305 -0.604 -6.255 1.00 94.50 81 SER A CA 1
ATOM 643 C C . SER A 1 81 ? -14.073 -0.036 -7.657 1.00 94.50 81 SER A C 1
ATOM 645 O O . SER A 1 81 ? -12.947 0.015 -8.151 1.00 94.50 81 SER A O 1
ATOM 647 N N . VAL A 1 82 ? -15.147 0.455 -8.274 1.00 91.56 82 VAL A N 1
ATOM 648 C CA . VAL A 1 82 ? -15.084 1.258 -9.506 1.00 91.56 82 VAL A CA 1
ATOM 649 C C . VAL A 1 82 ? -14.860 2.746 -9.220 1.00 91.56 82 VAL A C 1
ATOM 651 O O . VAL A 1 82 ? -14.544 3.508 -10.129 1.00 91.56 82 VAL A O 1
ATOM 654 N N . CYS A 1 83 ? -15.019 3.173 -7.962 1.00 94.06 83 CYS A N 1
ATOM 655 C CA . CYS A 1 83 ? -14.815 4.555 -7.549 1.00 94.06 83 CYS A CA 1
ATOM 656 C C . CYS A 1 83 ? -13.319 4.852 -7.417 1.00 94.06 83 CYS A C 1
ATOM 658 O O . CYS A 1 83 ? -12.631 4.335 -6.535 1.00 94.06 83 CYS A O 1
ATOM 660 N N . GLU A 1 84 ? -12.827 5.740 -8.273 1.00 95.31 84 GLU A N 1
ATOM 661 C CA . GLU A 1 84 ? -11.414 6.094 -8.349 1.00 95.31 84 GLU A CA 1
ATOM 662 C C . GLU A 1 84 ? -10.864 6.668 -7.033 1.00 95.31 84 GLU A C 1
ATOM 664 O O . GLU A 1 84 ? -9.782 6.296 -6.586 1.00 95.31 84 GLU A O 1
ATOM 669 N N . ILE A 1 85 ? -11.635 7.516 -6.347 1.00 96.00 85 ILE A N 1
ATOM 670 C CA . ILE A 1 85 ? -11.215 8.112 -5.069 1.00 96.00 85 ILE A CA 1
ATOM 671 C C . ILE A 1 85 ? -11.089 7.034 -3.978 1.00 96.00 85 ILE A C 1
ATOM 673 O O . ILE A 1 85 ? -10.172 7.081 -3.158 1.00 96.00 85 ILE A O 1
ATOM 677 N N . VAL A 1 86 ? -11.960 6.017 -3.994 1.00 96.88 86 VAL A N 1
ATOM 678 C CA . VAL A 1 86 ? -11.815 4.847 -3.114 1.00 96.88 86 VAL A CA 1
ATOM 679 C C . VAL A 1 86 ? -10.508 4.122 -3.423 1.00 96.88 86 VAL A C 1
ATOM 681 O O . VAL A 1 86 ? -9.749 3.842 -2.498 1.00 96.88 86 VAL A O 1
ATOM 684 N N . LEU A 1 87 ? -10.202 3.870 -4.700 1.00 97.75 87 LEU A N 1
ATOM 685 C CA . LEU A 1 87 ? -8.955 3.208 -5.090 1.00 97.75 87 LEU A CA 1
ATOM 686 C C . LEU A 1 87 ? -7.715 4.000 -4.665 1.00 97.75 87 LEU A C 1
ATOM 688 O O . LEU A 1 87 ? -6.746 3.384 -4.228 1.00 97.75 87 LEU A O 1
ATOM 692 N N . VAL A 1 88 ? -7.743 5.336 -4.703 1.00 97.69 88 VAL A N 1
ATOM 693 C CA . VAL A 1 88 ? -6.647 6.171 -4.176 1.00 97.69 88 VAL A CA 1
ATOM 694 C C . VAL A 1 88 ? -6.395 5.875 -2.697 1.00 97.69 88 VAL A C 1
ATOM 696 O O . VAL A 1 88 ? -5.249 5.646 -2.314 1.00 97.69 88 VAL A O 1
ATOM 699 N N . HIS A 1 89 ? -7.441 5.840 -1.865 1.00 97.62 89 HIS A N 1
ATOM 700 C CA . HIS A 1 89 ? -7.303 5.547 -0.433 1.00 97.62 89 HIS A CA 1
ATOM 701 C C . HIS A 1 89 ? -6.873 4.098 -0.175 1.00 97.62 89 HIS A C 1
ATOM 703 O O . HIS A 1 89 ? -5.991 3.857 0.645 1.00 97.62 89 HIS A O 1
ATOM 709 N N . VAL A 1 90 ? -7.462 3.135 -0.888 1.00 98.06 90 VAL A N 1
ATOM 710 C CA . VAL A 1 90 ? -7.148 1.707 -0.731 1.00 98.06 90 VAL A CA 1
ATOM 711 C C . VAL A 1 90 ? -5.699 1.426 -1.111 1.00 98.06 90 VAL A C 1
ATOM 713 O O . VAL A 1 90 ? -4.963 0.832 -0.329 1.00 98.06 90 VAL A O 1
ATOM 716 N N . THR A 1 91 ? -5.264 1.887 -2.284 1.00 98.50 91 THR A N 1
ATOM 717 C CA . THR A 1 91 ? -3.874 1.713 -2.733 1.00 98.50 91 THR A CA 1
ATOM 718 C C . THR A 1 91 ? -2.891 2.443 -1.824 1.00 98.50 91 THR A C 1
ATOM 720 O O . THR A 1 91 ? -1.820 1.903 -1.558 1.00 98.50 91 THR A O 1
ATOM 723 N N . TYR A 1 92 ? -3.270 3.609 -1.279 1.00 98.12 92 TYR A N 1
ATOM 724 C CA . TYR A 1 92 ? -2.462 4.313 -0.284 1.00 98.12 92 TYR A CA 1
ATOM 725 C C . TYR A 1 92 ? -2.217 3.452 0.958 1.00 98.12 92 TYR A C 1
ATOM 727 O O . TYR A 1 92 ? -1.080 3.250 1.380 1.00 98.12 92 TYR A O 1
ATOM 735 N N . ILE A 1 93 ? -3.296 2.921 1.535 1.00 97.56 93 ILE A N 1
ATOM 736 C CA . ILE A 1 93 ? -3.223 2.089 2.737 1.00 97.56 93 ILE A CA 1
ATOM 737 C C . ILE A 1 93 ? -2.415 0.817 2.450 1.00 97.56 93 ILE A C 1
ATOM 739 O O . ILE A 1 93 ? -1.560 0.453 3.249 1.00 97.56 93 ILE A O 1
ATOM 743 N N . ILE A 1 94 ? -2.618 0.173 1.296 1.00 98.25 94 ILE A N 1
ATOM 744 C CA . ILE A 1 94 ? -1.877 -1.039 0.916 1.00 98.25 94 ILE A CA 1
ATOM 745 C C . ILE A 1 94 ? -0.369 -0.791 0.847 1.00 98.25 94 ILE A C 1
ATOM 747 O O . ILE A 1 94 ? 0.382 -1.555 1.452 1.00 98.25 94 ILE A O 1
ATOM 751 N N . TYR A 1 95 ? 0.096 0.260 0.160 1.00 97.88 95 TYR A N 1
ATOM 752 C CA . TYR A 1 95 ? 1.544 0.476 0.065 1.00 97.88 95 TYR A CA 1
ATOM 753 C C . TYR A 1 95 ? 2.147 0.816 1.430 1.00 97.88 95 TYR A C 1
ATOM 755 O O . TYR A 1 95 ? 3.272 0.414 1.705 1.00 97.88 95 TYR A O 1
ATOM 763 N N . GLN A 1 96 ? 1.405 1.519 2.296 1.00 97.00 96 GLN A N 1
ATOM 764 C CA . GLN A 1 96 ? 1.842 1.789 3.666 1.00 97.00 96 GLN A CA 1
ATOM 765 C C . GLN A 1 96 ? 1.996 0.490 4.464 1.00 97.00 96 GLN A C 1
ATOM 767 O O . GLN A 1 96 ? 2.994 0.326 5.158 1.00 97.00 96 GLN A O 1
ATOM 772 N N . ILE A 1 97 ? 1.061 -0.456 4.336 1.00 96.25 97 ILE A N 1
ATOM 773 C CA . ILE A 1 97 ? 1.173 -1.781 4.967 1.00 96.25 97 ILE A CA 1
ATOM 774 C C . ILE A 1 97 ? 2.407 -2.516 4.439 1.00 96.25 97 ILE A C 1
ATOM 776 O O . ILE A 1 97 ? 3.226 -2.979 5.226 1.00 96.25 97 ILE A O 1
ATOM 780 N N . PHE A 1 98 ? 2.585 -2.585 3.118 1.00 97.44 98 PHE A N 1
ATOM 781 C CA . PHE A 1 98 ? 3.732 -3.284 2.536 1.00 97.44 98 PHE A CA 1
ATOM 782 C C . PHE A 1 98 ? 5.061 -2.629 2.903 1.00 97.44 98 PHE A C 1
ATOM 784 O O . PHE A 1 98 ? 6.026 -3.344 3.155 1.00 97.44 98 PHE A O 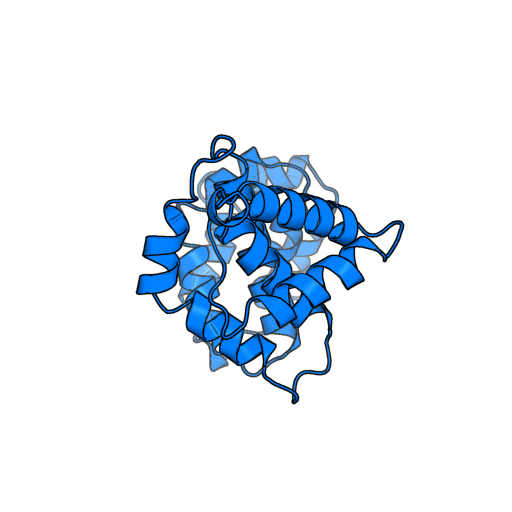1
ATOM 791 N N . TYR A 1 99 ? 5.114 -1.302 2.998 1.00 96.12 99 TYR A N 1
ATOM 792 C CA . TYR A 1 99 ? 6.270 -0.587 3.524 1.00 96.12 99 TYR A CA 1
ATOM 793 C C . TYR A 1 99 ? 6.581 -1.005 4.967 1.00 96.12 99 TYR A C 1
ATOM 795 O O . TYR A 1 99 ? 7.704 -1.413 5.246 1.00 96.12 99 TYR A O 1
ATOM 803 N N . LEU A 1 100 ? 5.591 -0.955 5.867 1.00 94.38 100 LEU A N 1
ATOM 804 C CA . LEU A 1 100 ? 5.766 -1.280 7.289 1.00 94.38 100 LEU A CA 1
ATOM 805 C C . LEU A 1 100 ? 6.289 -2.700 7.513 1.00 94.38 100 LEU A C 1
ATOM 807 O O . LEU A 1 100 ? 7.142 -2.898 8.377 1.00 94.38 100 LEU A O 1
ATOM 811 N N . GLU A 1 101 ? 5.776 -3.651 6.735 1.00 93.38 101 GLU A N 1
ATOM 812 C CA . GLU A 1 101 ? 6.161 -5.064 6.770 1.00 93.38 101 GLU A CA 1
ATOM 813 C C . GLU A 1 101 ? 7.537 -5.301 6.136 1.00 93.38 101 GLU A C 1
ATOM 815 O O . GLU A 1 101 ? 8.290 -6.155 6.586 1.00 93.38 101 GLU A O 1
ATOM 820 N N . SER A 1 102 ? 7.896 -4.535 5.100 1.00 95.06 102 SER A N 1
ATOM 821 C CA . SER A 1 102 ? 9.199 -4.663 4.429 1.00 95.06 102 SER A CA 1
ATOM 822 C C . SER A 1 102 ? 10.329 -3.978 5.195 1.00 95.06 102 SER A C 1
ATOM 824 O O . SER A 1 102 ? 11.475 -4.398 5.078 1.00 95.06 102 SER A O 1
ATOM 826 N N . ALA A 1 103 ? 10.020 -2.940 5.976 1.00 92.81 103 ALA A N 1
ATOM 827 C CA . ALA A 1 103 ? 11.006 -2.158 6.719 1.00 92.81 103 ALA A CA 1
ATOM 828 C C . ALA A 1 103 ? 11.738 -2.963 7.805 1.00 92.81 103 ALA A C 1
ATOM 830 O O . ALA A 1 103 ? 12.876 -2.636 8.131 1.00 92.81 103 ALA A O 1
ATOM 831 N N . ASP A 1 104 ? 11.111 -4.018 8.335 1.00 90.38 104 ASP A N 1
ATOM 832 C CA . ASP A 1 104 ? 11.719 -4.909 9.334 1.00 90.38 104 ASP A CA 1
ATOM 833 C C . ASP A 1 104 ? 12.447 -6.109 8.702 1.00 90.38 104 ASP A C 1
ATOM 835 O O . ASP A 1 104 ? 13.087 -6.900 9.402 1.00 90.38 104 ASP A O 1
ATOM 839 N N . VAL A 1 105 ? 12.359 -6.272 7.378 1.00 94.88 105 VAL A N 1
ATOM 840 C CA . VAL A 1 105 ? 13.060 -7.340 6.664 1.00 94.88 105 VAL A CA 1
ATOM 841 C C . VAL A 1 105 ? 14.531 -6.958 6.533 1.00 94.88 105 VAL A C 1
ATOM 843 O O . VAL A 1 105 ? 14.869 -5.861 6.089 1.00 94.88 105 VAL A O 1
ATOM 846 N N . GLN A 1 106 ? 15.416 -7.882 6.909 1.00 94.94 106 GLN A N 1
ATOM 847 C CA . GLN A 1 106 ? 16.861 -7.690 6.793 1.00 94.94 106 GLN A CA 1
ATOM 848 C C . GLN A 1 106 ? 17.284 -7.434 5.339 1.00 94.94 106 GLN A C 1
ATOM 850 O O . GLN A 1 106 ? 16.639 -7.886 4.393 1.00 94.94 106 GLN A O 1
ATOM 855 N N . GLU A 1 107 ? 18.387 -6.710 5.165 1.00 92.50 107 GLU A N 1
ATOM 856 C CA . GLU A 1 107 ? 18.969 -6.445 3.848 1.00 92.50 107 GLU A CA 1
ATOM 857 C C . GLU A 1 107 ? 19.269 -7.756 3.105 1.00 92.50 107 GLU A C 1
ATOM 859 O O . GLU A 1 107 ? 19.707 -8.736 3.710 1.00 92.50 107 GLU A O 1
ATOM 864 N N . GLN A 1 108 ? 19.010 -7.778 1.797 1.00 91.81 108 GLN A N 1
ATOM 865 C CA . GLN A 1 108 ? 19.176 -8.934 0.906 1.00 91.81 108 GLN A CA 1
ATOM 866 C C . GLN A 1 108 ? 18.284 -10.138 1.251 1.00 91.81 108 GLN A C 1
ATOM 868 O O . GLN A 1 108 ? 18.371 -11.186 0.606 1.00 91.81 108 GLN A O 1
ATOM 873 N N . VAL A 1 109 ? 17.386 -10.003 2.231 1.00 94.75 109 VAL A N 1
ATOM 874 C CA . VAL A 1 109 ? 16.389 -11.017 2.567 1.00 94.75 109 VAL A CA 1
ATOM 875 C C . VAL A 1 109 ? 15.077 -10.673 1.876 1.00 94.75 109 VAL A C 1
ATOM 877 O O . VAL A 1 109 ? 14.571 -9.556 1.948 1.00 94.75 109 VAL A O 1
ATOM 880 N N . GLN A 1 110 ? 14.496 -11.662 1.199 1.00 94.94 110 GLN A N 1
ATOM 881 C CA . GLN A 1 110 ? 13.220 -11.479 0.518 1.00 94.94 110 GLN A CA 1
ATOM 882 C C . GLN A 1 110 ? 12.066 -11.322 1.507 1.00 94.94 110 GLN A C 1
ATOM 884 O O . GLN A 1 110 ? 11.940 -12.102 2.458 1.00 94.94 110 GLN A O 1
ATOM 889 N N . ASN A 1 111 ? 11.158 -10.389 1.211 1.00 93.88 111 ASN A N 1
ATOM 890 C CA . ASN A 1 111 ? 9.934 -10.228 1.985 1.00 93.88 111 ASN A CA 1
ATOM 891 C C . ASN A 1 111 ? 9.005 -11.452 1.820 1.00 93.88 111 ASN A C 1
ATOM 893 O O . ASN A 1 111 ? 8.435 -11.692 0.751 1.00 93.88 111 ASN A O 1
ATOM 897 N N . GLN A 1 112 ? 8.815 -12.213 2.902 1.00 93.88 112 GLN A N 1
ATOM 898 C CA . GLN A 1 112 ? 7.974 -13.416 2.914 1.00 93.88 112 GLN A CA 1
ATOM 899 C C . GLN A 1 112 ? 6.477 -13.110 2.747 1.00 93.88 112 GLN A C 1
ATOM 901 O O . GLN A 1 112 ? 5.737 -13.953 2.231 1.00 93.88 112 GLN A O 1
ATOM 906 N N . LEU A 1 113 ? 6.029 -11.893 3.089 1.00 93.81 113 LEU A N 1
ATOM 907 C CA . LEU A 1 113 ? 4.654 -11.437 2.862 1.00 93.81 113 LEU A CA 1
ATOM 908 C C . LEU A 1 113 ? 4.261 -11.553 1.383 1.00 93.81 113 LEU A C 1
ATOM 910 O O . LEU A 1 113 ? 3.104 -11.849 1.076 1.00 93.81 113 LEU A O 1
ATOM 914 N N . ARG A 1 114 ? 5.229 -11.403 0.463 1.00 95.25 114 ARG A N 1
ATOM 915 C CA . ARG A 1 114 ? 5.021 -11.537 -0.986 1.00 95.25 114 ARG A CA 1
ATOM 916 C C . ARG A 1 114 ? 4.312 -12.835 -1.348 1.00 95.25 114 ARG A C 1
ATOM 918 O O . ARG A 1 114 ? 3.412 -12.816 -2.181 1.00 95.25 114 ARG A O 1
ATOM 925 N N . ILE A 1 115 ? 4.681 -13.951 -0.717 1.00 94.06 115 ILE A N 1
ATOM 926 C CA . ILE A 1 115 ? 4.118 -15.273 -1.025 1.00 94.06 115 ILE A CA 1
ATOM 927 C C . ILE A 1 115 ? 2.622 -15.306 -0.686 1.00 94.06 115 ILE A C 1
ATOM 929 O O . ILE A 1 115 ? 1.812 -15.750 -1.503 1.00 94.06 115 ILE A O 1
ATOM 933 N N . GLY A 1 116 ? 2.248 -14.800 0.492 1.00 94.56 116 GLY A N 1
ATOM 934 C CA . GLY A 1 116 ? 0.852 -14.720 0.927 1.00 94.56 116 GLY A CA 1
ATOM 935 C C . GLY A 1 116 ? 0.029 -13.784 0.043 1.00 94.56 116 GLY A C 1
ATOM 936 O O . GLY A 1 116 ? -0.996 -14.185 -0.502 1.00 94.56 116 GLY A O 1
ATOM 937 N N . VAL A 1 117 ? 0.533 -12.570 -0.191 1.00 95.69 117 VAL A N 1
ATOM 938 C CA . VAL A 1 117 ? -0.133 -11.541 -1.008 1.00 95.69 117 VAL A CA 1
ATOM 939 C C . VAL A 1 117 ? -0.304 -11.988 -2.467 1.00 95.69 117 VAL A C 1
ATOM 941 O O . VAL A 1 117 ? -1.345 -11.722 -3.077 1.00 95.69 117 VAL A O 1
ATOM 944 N N . GLN A 1 118 ? 0.681 -12.701 -3.027 1.00 95.06 118 GLN A N 1
ATOM 945 C CA . GLN A 1 118 ? 0.588 -13.312 -4.356 1.00 95.06 118 GLN A CA 1
ATOM 946 C C . GLN A 1 118 ? -0.501 -14.387 -4.390 1.00 95.06 118 GLN A C 1
ATOM 948 O O . GLN A 1 118 ? -1.357 -14.361 -5.274 1.00 95.06 118 GLN A O 1
ATOM 953 N N . LYS A 1 119 ? -0.490 -15.316 -3.425 1.00 96.06 119 LYS A N 1
ATOM 954 C CA . LYS A 1 119 ? -1.488 -16.392 -3.321 1.00 96.06 119 LYS A CA 1
ATOM 955 C C . LYS A 1 119 ? -2.906 -15.839 -3.171 1.00 96.06 119 LYS A C 1
ATOM 957 O O . LYS A 1 119 ? -3.847 -16.397 -3.729 1.00 96.06 119 LYS A O 1
ATOM 962 N N . ASP A 1 120 ? -3.046 -14.719 -2.474 1.00 95.19 120 ASP A N 1
ATOM 963 C CA . ASP A 1 120 ? -4.316 -14.030 -2.275 1.00 95.19 120 ASP A CA 1
ATOM 964 C C . ASP A 1 120 ? -4.801 -13.237 -3.498 1.00 95.19 120 ASP A C 1
ATOM 966 O O . ASP A 1 120 ? -5.898 -12.672 -3.456 1.00 95.19 120 ASP A O 1
ATOM 970 N N . GLY A 1 121 ? -4.023 -13.200 -4.586 1.00 96.75 121 GLY A N 1
ATOM 971 C CA . GLY A 1 121 ? -4.372 -12.529 -5.841 1.00 96.75 121 GLY A CA 1
ATOM 972 C C . GLY A 1 121 ? -4.276 -11.003 -5.783 1.00 96.75 121 GLY A C 1
ATOM 973 O O . GLY A 1 121 ? -4.726 -10.320 -6.705 1.00 96.75 121 GLY A O 1
ATOM 974 N N . ILE A 1 122 ? -3.697 -10.448 -4.716 1.00 98.06 122 ILE A N 1
ATOM 975 C CA . ILE A 1 122 ? -3.620 -8.999 -4.505 1.00 98.06 122 ILE A CA 1
ATOM 976 C C . ILE A 1 122 ? -2.656 -8.371 -5.514 1.00 98.06 122 ILE A C 1
ATOM 978 O O . ILE A 1 122 ? -3.025 -7.385 -6.144 1.00 98.06 122 ILE A O 1
ATOM 982 N N . ILE A 1 123 ? -1.478 -8.970 -5.748 1.00 98.06 123 ILE A N 1
ATOM 983 C CA . ILE A 1 123 ? -0.537 -8.501 -6.786 1.00 98.06 123 ILE A CA 1
ATOM 984 C C . ILE A 1 123 ? -1.229 -8.477 -8.153 1.00 98.06 123 ILE A C 1
ATOM 986 O O . ILE A 1 123 ? -1.253 -7.438 -8.806 1.00 98.06 123 ILE A O 1
ATOM 990 N N . THR A 1 124 ? -1.879 -9.576 -8.553 1.00 97.75 124 THR A N 1
ATOM 991 C CA . THR A 1 124 ? -2.625 -9.652 -9.820 1.00 97.75 124 THR A CA 1
ATOM 992 C C . THR A 1 124 ? -3.663 -8.535 -9.937 1.00 97.75 124 THR A C 1
ATOM 994 O O . THR A 1 124 ? -3.808 -7.919 -10.994 1.00 97.75 124 THR A O 1
ATOM 997 N N . LYS A 1 125 ? -4.381 -8.238 -8.848 1.00 98.31 125 LYS A N 1
ATOM 998 C CA . LYS A 1 125 ? -5.383 -7.172 -8.827 1.00 98.31 125 LYS A CA 1
ATOM 999 C C . LYS A 1 125 ? -4.756 -5.781 -8.945 1.00 98.31 125 LYS A C 1
ATOM 1001 O O . LYS A 1 125 ? -5.279 -4.969 -9.705 1.00 98.31 125 LYS A O 1
ATOM 1006 N N . LEU A 1 126 ? -3.654 -5.516 -8.243 1.00 98.56 126 LEU A N 1
ATOM 1007 C CA . LEU A 1 126 ? -2.924 -4.249 -8.332 1.00 98.56 126 LEU A CA 1
ATOM 1008 C C . LEU A 1 126 ? -2.385 -4.025 -9.748 1.00 98.56 126 LEU A C 1
ATOM 1010 O O . LEU A 1 126 ? -2.610 -2.957 -10.302 1.00 98.56 126 LEU A O 1
ATOM 1014 N N . ILE A 1 127 ? -1.782 -5.036 -10.380 1.00 98.25 12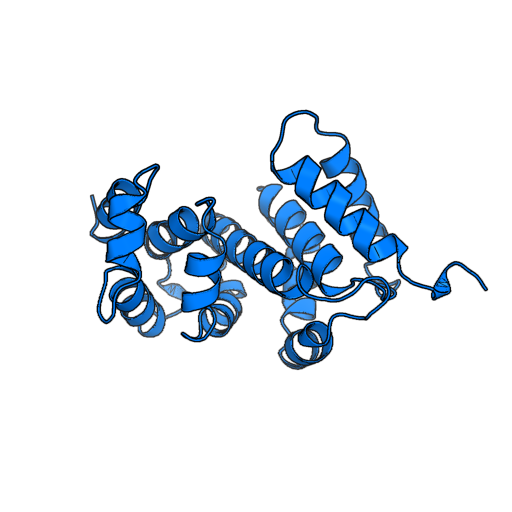7 ILE A N 1
ATOM 1015 C CA . ILE A 1 127 ? -1.297 -4.930 -11.768 1.00 98.25 127 ILE A CA 1
ATOM 1016 C C . ILE A 1 127 ? -2.449 -4.674 -12.748 1.00 98.25 127 ILE A C 1
ATOM 1018 O O . ILE A 1 127 ? -2.331 -3.832 -13.635 1.00 98.25 127 ILE A O 1
ATOM 1022 N N . LYS A 1 128 ? -3.608 -5.319 -12.556 1.00 97.94 128 LYS A N 1
ATOM 1023 C CA . LYS A 1 128 ? -4.802 -5.033 -13.366 1.00 97.94 128 LYS A CA 1
ATOM 1024 C C . LYS A 1 128 ? -5.270 -3.578 -13.230 1.00 97.94 128 LYS A C 1
ATOM 1026 O O . LYS A 1 128 ? -5.719 -3.005 -14.215 1.00 97.94 128 LYS A O 1
ATOM 1031 N N . ILE A 1 129 ? -5.208 -3.002 -12.027 1.00 98.12 129 ILE A N 1
ATOM 1032 C CA . ILE A 1 129 ? -5.569 -1.596 -11.788 1.00 98.12 129 ILE A CA 1
ATOM 1033 C C . ILE A 1 129 ? -4.514 -0.661 -12.388 1.00 98.12 129 ILE A C 1
ATOM 1035 O O . ILE A 1 129 ? -4.882 0.322 -13.015 1.00 98.12 129 ILE A O 1
ATOM 1039 N N . PHE A 1 130 ? -3.230 -0.988 -12.240 1.00 97.81 130 PHE A N 1
ATOM 1040 C CA . PHE A 1 130 ? -2.113 -0.206 -12.771 1.00 97.81 130 PHE A CA 1
ATOM 1041 C C . PHE A 1 130 ? -2.168 -0.068 -14.296 1.00 97.81 130 PHE A C 1
ATOM 1043 O O . PHE A 1 130 ? -1.976 1.017 -14.835 1.00 97.81 130 PHE A O 1
ATOM 1050 N N . ASN A 1 131 ? -2.500 -1.164 -14.982 1.00 95.94 131 ASN A N 1
ATOM 1051 C CA . ASN A 1 131 ? -2.665 -1.201 -16.435 1.00 95.94 131 ASN A CA 1
ATOM 1052 C C . ASN A 1 131 ? -4.026 -0.658 -16.907 1.00 95.94 131 ASN A C 1
ATOM 1054 O O . ASN A 1 131 ? -4.334 -0.736 -18.095 1.00 95.94 131 ASN A O 1
ATOM 1058 N N . ASN A 1 132 ? -4.882 -0.168 -16.003 1.00 95.19 132 ASN A N 1
ATOM 1059 C CA . ASN A 1 132 ? -6.177 0.368 -16.393 1.00 95.19 132 ASN A CA 1
ATOM 1060 C C . ASN A 1 132 ? -6.057 1.838 -16.822 1.00 95.19 132 ASN A C 1
ATOM 1062 O O . ASN A 1 132 ? -5.975 2.741 -15.992 1.00 95.19 132 ASN A O 1
ATOM 1066 N N . GLU A 1 133 ? -6.154 2.067 -18.129 1.00 92.31 133 GLU A N 1
ATOM 1067 C CA . GLU A 1 133 ? -6.090 3.393 -18.753 1.00 92.31 133 GLU A CA 1
ATOM 1068 C C . GLU A 1 133 ? -7.325 4.276 -18.488 1.00 92.31 133 GLU A C 1
ATOM 1070 O O . GLU A 1 133 ? -7.309 5.464 -18.802 1.00 92.31 133 GLU A O 1
ATOM 1075 N N . THR A 1 134 ? -8.409 3.741 -17.907 1.00 93.44 134 THR A N 1
ATOM 1076 C CA . THR A 1 134 ? -9.613 4.539 -17.609 1.00 93.44 134 THR A CA 1
ATOM 1077 C C . THR A 1 134 ? -9.472 5.407 -16.361 1.00 93.44 134 THR A C 1
ATOM 1079 O O . THR A 1 134 ? -10.274 6.319 -16.168 1.00 93.44 134 THR A O 1
ATOM 1082 N N . TYR A 1 135 ? -8.517 5.099 -15.479 1.00 93.88 135 TYR A N 1
ATOM 1083 C CA . TYR A 1 135 ? -8.283 5.878 -14.264 1.00 93.88 135 TYR A CA 1
ATOM 1084 C C . TYR A 1 135 ? -7.392 7.087 -14.577 1.00 93.88 135 TYR A C 1
ATOM 1086 O O . TYR A 1 135 ? -6.320 6.961 -15.159 1.00 93.88 135 TYR A O 1
ATOM 1094 N N . SER A 1 136 ? -7.850 8.274 -14.188 1.00 93.44 136 SER A N 1
ATOM 1095 C CA . SER A 1 136 ? -7.194 9.562 -14.430 1.00 93.44 136 SER A CA 1
ATOM 1096 C C . SER A 1 136 ? -6.223 9.978 -13.314 1.00 93.44 136 SER A C 1
ATOM 1098 O O . SER A 1 136 ? -5.335 10.811 -13.506 1.00 93.44 136 SER A O 1
ATOM 1100 N N . ASN A 1 137 ? -6.385 9.417 -12.119 1.00 94.81 137 ASN A N 1
ATOM 1101 C CA . ASN A 1 137 ? -5.678 9.799 -10.916 1.00 94.81 137 ASN A CA 1
ATOM 1102 C C . ASN A 1 137 ? -4.362 9.035 -10.801 1.00 94.81 137 ASN A C 1
ATOM 1104 O O . ASN A 1 137 ? -4.291 7.918 -10.283 1.00 94.81 137 ASN A O 1
ATOM 1108 N N . ILE A 1 138 ? -3.290 9.713 -11.204 1.00 93.81 138 ILE A N 1
ATOM 1109 C CA . ILE A 1 138 ? -1.920 9.186 -11.219 1.00 93.81 138 ILE A CA 1
ATOM 1110 C C . ILE A 1 138 ? -1.450 8.632 -9.864 1.00 93.81 138 ILE A C 1
ATOM 1112 O O . ILE A 1 138 ? -0.536 7.809 -9.826 1.00 93.81 138 ILE A O 1
ATOM 1116 N N . LYS A 1 139 ? -2.061 9.052 -8.741 1.00 95.94 139 LYS A N 1
ATOM 1117 C CA . LYS A 1 139 ? -1.700 8.554 -7.406 1.00 95.94 139 LYS A CA 1
ATOM 1118 C C . LYS A 1 139 ? -1.952 7.058 -7.267 1.00 95.94 139 LYS A C 1
ATOM 1120 O O . LYS A 1 139 ? -1.208 6.400 -6.553 1.00 95.94 139 LYS A O 1
ATOM 1125 N N . ILE A 1 140 ? -2.954 6.516 -7.960 1.00 97.81 140 ILE A N 1
ATOM 1126 C CA . ILE A 1 140 ? -3.245 5.077 -7.952 1.00 97.81 140 ILE A CA 1
ATOM 1127 C C . ILE A 1 140 ? -2.020 4.303 -8.444 1.00 97.81 140 ILE A C 1
ATOM 1129 O O . ILE A 1 140 ? -1.520 3.428 -7.740 1.00 97.81 140 ILE A O 1
ATOM 1133 N N . ASN A 1 141 ? -1.476 4.690 -9.599 1.00 97.56 141 ASN A N 1
ATOM 1134 C CA . ASN A 1 141 ? -0.316 4.024 -10.188 1.00 97.56 141 ASN A CA 1
ATOM 1135 C C . ASN A 1 141 ? 0.951 4.240 -9.358 1.00 97.56 141 ASN A C 1
ATOM 1137 O O . ASN A 1 141 ? 1.721 3.303 -9.169 1.00 97.56 141 ASN A O 1
ATOM 1141 N N . GLN A 1 142 ? 1.128 5.431 -8.779 1.00 97.56 142 GLN A N 1
ATOM 1142 C CA . GLN A 1 142 ? 2.233 5.715 -7.856 1.00 97.56 142 GLN A CA 1
ATOM 1143 C C . GLN A 1 142 ? 2.186 4.813 -6.616 1.00 97.56 142 GLN A C 1
ATOM 1145 O O . GLN A 1 142 ? 3.186 4.199 -6.256 1.00 97.56 142 GLN A O 1
ATOM 1150 N N . HIS A 1 143 ? 1.022 4.692 -5.978 1.00 98.50 143 HIS A N 1
ATOM 1151 C CA . HIS A 1 143 ? 0.835 3.830 -4.814 1.00 98.50 143 HIS A CA 1
ATOM 1152 C C . HIS A 1 143 ? 1.038 2.351 -5.156 1.00 98.50 143 HIS A C 1
ATOM 1154 O O . HIS A 1 143 ? 1.619 1.609 -4.364 1.00 98.50 143 HIS A O 1
ATOM 1160 N N . ILE A 1 144 ? 0.583 1.907 -6.330 1.00 98.75 144 ILE A N 1
ATOM 1161 C CA . ILE A 1 144 ? 0.798 0.531 -6.787 1.00 98.75 144 ILE A CA 1
ATOM 1162 C C . ILE A 1 144 ? 2.283 0.273 -7.047 1.00 98.75 144 ILE A C 1
ATOM 1164 O O . ILE A 1 144 ? 2.800 -0.736 -6.575 1.00 98.75 144 ILE A O 1
ATOM 1168 N N . ALA A 1 145 ? 2.984 1.186 -7.721 1.00 98.56 145 ALA A N 1
ATOM 1169 C CA . ALA A 1 145 ? 4.417 1.056 -7.965 1.00 98.56 145 ALA A CA 1
ATOM 1170 C C . ALA A 1 145 ? 5.202 0.941 -6.649 1.00 98.56 145 ALA A C 1
ATOM 1172 O O . ALA A 1 145 ? 6.006 0.024 -6.495 1.00 98.56 145 ALA A O 1
ATOM 1173 N N . LEU A 1 146 ? 4.886 1.787 -5.660 1.00 98.69 146 LEU A N 1
ATOM 1174 C CA . LEU A 1 146 ? 5.441 1.689 -4.304 1.00 98.69 146 LEU A CA 1
ATOM 1175 C C . LEU A 1 146 ? 5.108 0.348 -3.637 1.00 98.69 146 LEU A C 1
ATOM 1177 O O . LEU A 1 146 ? 5.989 -0.296 -3.077 1.00 98.69 146 LEU A O 1
ATOM 1181 N N . SER A 1 147 ? 3.850 -0.098 -3.725 1.00 98.62 147 SER A N 1
ATOM 1182 C CA . SER A 1 147 ? 3.405 -1.380 -3.161 1.00 98.62 147 SER A CA 1
ATOM 1183 C C . SER A 1 147 ? 4.242 -2.543 -3.695 1.00 98.62 147 SER A C 1
ATOM 1185 O O . SER A 1 147 ? 4.739 -3.357 -2.920 1.00 98.62 147 SER A O 1
ATOM 1187 N N . ILE A 1 148 ? 4.402 -2.617 -5.019 1.00 98.56 148 ILE A N 1
ATOM 1188 C CA . ILE A 1 148 ? 5.180 -3.671 -5.670 1.00 98.56 148 ILE A CA 1
ATOM 1189 C C . ILE A 1 148 ? 6.661 -3.540 -5.306 1.00 98.56 148 ILE A C 1
ATOM 1191 O O . ILE A 1 148 ? 7.256 -4.536 -4.909 1.00 98.56 148 ILE A O 1
ATOM 1195 N N . GLY A 1 149 ? 7.234 -2.335 -5.362 1.00 98.31 149 GLY A N 1
ATOM 1196 C CA . GLY A 1 149 ? 8.638 -2.108 -5.019 1.00 98.31 149 GLY A CA 1
ATOM 1197 C C . GLY A 1 149 ? 8.996 -2.571 -3.603 1.00 98.31 149 GLY A C 1
ATOM 1198 O O . GLY A 1 149 ? 9.961 -3.308 -3.428 1.00 98.31 149 GLY A O 1
ATOM 1199 N N . PHE A 1 150 ? 8.170 -2.246 -2.602 1.00 98.38 150 PHE A N 1
ATOM 1200 C CA . PHE A 1 150 ? 8.396 -2.724 -1.233 1.00 98.38 150 PHE A CA 1
ATOM 1201 C C . PHE A 1 150 ? 8.257 -4.244 -1.109 1.00 98.38 150 PHE A C 1
ATOM 1203 O O . PHE A 1 150 ? 9.115 -4.911 -0.533 1.00 98.38 150 PHE A O 1
ATOM 1210 N N . LEU A 1 151 ? 7.201 -4.814 -1.687 1.00 97.69 151 LEU A N 1
ATOM 1211 C CA . LEU A 1 151 ? 6.917 -6.243 -1.572 1.00 97.69 151 LEU A CA 1
ATOM 1212 C C . LEU A 1 151 ? 7.966 -7.126 -2.272 1.00 97.69 151 LEU A C 1
ATOM 1214 O O . LEU A 1 151 ? 8.173 -8.276 -1.881 1.00 97.69 151 LEU A O 1
ATOM 1218 N N . PHE A 1 152 ? 8.628 -6.593 -3.299 1.00 97.44 152 PHE A N 1
ATOM 1219 C CA . PHE A 1 152 ? 9.694 -7.257 -4.045 1.00 97.44 152 PHE A CA 1
ATOM 1220 C C . PHE A 1 152 ? 11.103 -6.943 -3.521 1.00 97.44 152 PHE A C 1
ATOM 1222 O O . PHE A 1 152 ? 12.076 -7.218 -4.217 1.00 97.44 152 PHE A O 1
ATOM 1229 N N . LYS A 1 153 ? 11.244 -6.457 -2.279 1.00 97.50 153 LYS A N 1
ATOM 1230 C CA . LYS A 1 153 ? 12.556 -6.337 -1.622 1.00 97.50 153 LYS A CA 1
ATOM 1231 C C . LYS A 1 153 ? 13.405 -7.601 -1.804 1.00 97.50 153 LYS A C 1
ATOM 1233 O O . LYS A 1 153 ? 12.927 -8.714 -1.550 1.00 97.50 153 LYS A O 1
ATOM 1238 N N . ALA A 1 154 ? 14.642 -7.404 -2.262 1.00 96.00 154 ALA A N 1
ATOM 1239 C CA . ALA A 1 154 ? 15.637 -8.431 -2.573 1.00 96.00 154 ALA A CA 1
ATOM 1240 C C . ALA A 1 154 ? 15.162 -9.533 -3.547 1.00 96.00 154 ALA A C 1
ATOM 1242 O O . ALA A 1 154 ? 15.706 -10.643 -3.579 1.00 96.00 154 ALA A O 1
ATOM 1243 N N . ALA A 1 155 ? 14.134 -9.261 -4.351 1.00 95.12 155 ALA A N 1
ATOM 1244 C CA . ALA A 1 155 ? 13.531 -10.218 -5.264 1.00 95.12 155 ALA A CA 1
ATOM 1245 C C . ALA A 1 155 ? 13.320 -9.632 -6.655 1.00 95.12 155 ALA A C 1
ATOM 1247 O O . ALA A 1 155 ? 12.982 -8.464 -6.818 1.00 95.12 155 ALA A O 1
ATOM 1248 N N . GLN A 1 156 ? 13.457 -10.483 -7.669 1.00 94.44 156 GLN A N 1
ATOM 1249 C CA . GLN A 1 156 ? 13.202 -10.083 -9.043 1.00 94.44 156 GLN A CA 1
ATOM 1250 C C . GLN A 1 156 ? 11.702 -9.843 -9.249 1.00 94.44 156 GLN A C 1
ATOM 1252 O O . GLN A 1 156 ? 10.877 -10.710 -8.938 1.00 94.44 156 GLN A O 1
ATOM 1257 N N . ILE A 1 157 ? 11.351 -8.674 -9.789 1.00 95.50 157 ILE A N 1
ATOM 1258 C CA . ILE A 1 157 ? 9.996 -8.406 -10.275 1.00 95.50 157 ILE A CA 1
ATOM 1259 C C . ILE A 1 157 ? 9.796 -9.167 -11.597 1.00 95.50 157 ILE A C 1
ATOM 1261 O O . ILE A 1 157 ? 10.688 -9.120 -12.441 1.00 95.50 157 ILE A O 1
ATOM 1265 N N . PRO A 1 158 ? 8.650 -9.840 -11.818 1.00 95.00 158 PRO A N 1
ATOM 1266 C CA . PRO A 1 158 ? 8.345 -10.478 -13.092 1.00 95.00 158 PRO A CA 1
ATOM 1267 C C . PRO A 1 158 ? 8.455 -9.522 -14.283 1.00 95.00 158 PRO A C 1
ATOM 1269 O O . PRO A 1 158 ? 7.899 -8.420 -14.259 1.00 95.00 158 PRO A O 1
ATOM 1272 N N . ASP A 1 159 ? 9.103 -9.989 -15.350 1.00 93.88 159 ASP A N 1
ATOM 1273 C CA . ASP A 1 159 ? 9.392 -9.202 -16.557 1.00 93.88 159 ASP A CA 1
ATOM 1274 C C . ASP A 1 159 ? 8.134 -8.601 -17.205 1.00 93.88 159 ASP A C 1
ATOM 1276 O O . ASP A 1 159 ? 8.189 -7.521 -17.789 1.00 93.88 159 ASP A O 1
ATOM 1280 N N . GLU A 1 160 ? 6.985 -9.269 -17.052 1.00 95.38 160 GLU A N 1
ATOM 1281 C CA . GLU A 1 160 ? 5.682 -8.845 -17.584 1.00 95.38 160 GLU A CA 1
ATOM 1282 C C . GLU A 1 160 ? 5.278 -7.425 -17.156 1.00 95.38 160 GLU A C 1
ATOM 1284 O O . GLU A 1 160 ? 4.591 -6.729 -17.902 1.00 95.38 160 GLU A O 1
ATOM 1289 N N . PHE A 1 161 ? 5.682 -6.993 -15.958 1.00 95.56 161 PHE A N 1
ATOM 1290 C CA . PHE A 1 161 ? 5.335 -5.675 -15.418 1.00 95.56 161 PHE A CA 1
ATOM 1291 C C . PHE A 1 161 ? 6.510 -4.939 -14.760 1.00 95.56 161 PHE A C 1
ATOM 1293 O O . PHE A 1 161 ? 6.380 -3.753 -14.453 1.00 95.56 161 PHE A O 1
ATOM 1300 N N . GLY A 1 162 ? 7.660 -5.595 -14.570 1.00 96.38 162 GLY A N 1
ATOM 1301 C CA . GLY A 1 162 ? 8.819 -5.046 -13.862 1.00 96.38 162 GLY A CA 1
ATOM 1302 C C . GLY A 1 162 ? 9.306 -3.711 -14.414 1.00 96.38 162 GLY A C 1
ATOM 1303 O O . GLY A 1 162 ? 9.415 -2.748 -13.658 1.00 96.38 162 GLY A O 1
ATOM 1304 N N . ASN A 1 163 ? 9.497 -3.613 -15.732 1.00 96.56 163 ASN A N 1
ATOM 1305 C CA . ASN A 1 163 ? 9.990 -2.386 -16.368 1.00 96.56 163 ASN A CA 1
ATOM 1306 C C . ASN A 1 163 ? 9.054 -1.188 -16.150 1.00 96.56 163 ASN A C 1
ATOM 1308 O O . ASN A 1 163 ? 9.521 -0.079 -15.905 1.00 96.56 163 ASN A O 1
ATOM 1312 N N . LEU A 1 164 ? 7.735 -1.404 -16.204 1.00 97.50 164 LEU A N 1
ATOM 1313 C CA . LEU A 1 164 ? 6.754 -0.334 -16.004 1.00 97.50 164 LEU A CA 1
ATOM 1314 C C . LEU A 1 164 ? 6.715 0.134 -14.546 1.00 97.50 164 LEU A C 1
ATOM 1316 O O . LEU A 1 164 ? 6.613 1.331 -14.284 1.00 97.50 164 LEU A O 1
ATOM 1320 N N . ILE A 1 165 ? 6.827 -0.800 -13.597 1.00 98.38 165 ILE A N 1
ATOM 1321 C CA . ILE A 1 165 ? 6.898 -0.475 -12.169 1.00 98.38 165 ILE A CA 1
ATOM 1322 C C . ILE A 1 165 ? 8.171 0.316 -11.861 1.00 98.38 165 ILE A C 1
ATOM 1324 O O . ILE A 1 165 ? 8.086 1.355 -11.207 1.00 98.38 165 ILE A O 1
ATOM 1328 N N . ILE A 1 166 ? 9.329 -0.132 -12.357 1.00 98.19 166 ILE A N 1
ATOM 1329 C CA . ILE A 1 166 ? 10.615 0.5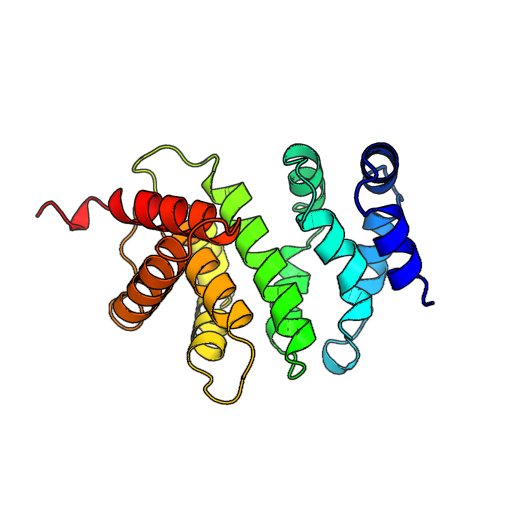47 -12.143 1.00 98.19 166 ILE A CA 1
ATOM 1330 C C . ILE A 1 166 ? 10.581 1.953 -12.747 1.00 98.19 166 ILE A C 1
ATOM 1332 O O . ILE A 1 166 ? 10.856 2.913 -12.033 1.00 98.19 166 ILE A O 1
ATOM 1336 N N . ALA A 1 167 ? 10.138 2.103 -13.998 1.00 97.62 167 ALA A N 1
ATOM 1337 C CA . ALA A 1 167 ? 10.025 3.414 -14.638 1.00 97.62 167 ALA A CA 1
ATOM 1338 C C . ALA A 1 167 ? 9.110 4.373 -13.850 1.00 97.62 167 ALA A C 1
ATOM 1340 O O . ALA A 1 167 ? 9.425 5.552 -13.684 1.00 97.62 167 ALA A O 1
ATOM 1341 N N . GLN A 1 168 ? 7.992 3.872 -13.307 1.00 97.44 168 GLN A N 1
ATOM 1342 C CA . GLN A 1 168 ? 7.096 4.684 -12.481 1.00 97.44 168 GLN A CA 1
ATOM 1343 C C . GLN A 1 168 ? 7.746 5.112 -11.156 1.00 97.44 168 GLN A C 1
ATOM 1345 O O . GLN A 1 168 ? 7.505 6.236 -10.702 1.00 97.44 168 GLN A O 1
ATOM 1350 N N . LEU A 1 169 ? 8.540 4.236 -10.530 1.00 98.12 169 LEU A N 1
ATOM 1351 C CA . LEU A 1 169 ? 9.301 4.544 -9.317 1.00 98.12 169 LEU A CA 1
ATOM 1352 C C . LEU A 1 169 ? 10.405 5.571 -9.592 1.00 98.12 169 LEU A C 1
ATOM 1354 O O . LEU A 1 169 ? 10.543 6.518 -8.823 1.00 98.12 169 LEU A O 1
ATOM 1358 N N . GLU A 1 170 ? 11.142 5.436 -10.693 1.00 97.44 170 GLU A N 1
ATOM 1359 C CA . GLU A 1 170 ? 12.172 6.394 -11.116 1.00 97.44 170 GLU A CA 1
ATOM 1360 C C . GLU A 1 170 ? 11.576 7.785 -11.364 1.00 97.44 170 GLU A C 1
ATOM 1362 O O . GLU A 1 170 ? 12.054 8.780 -10.815 1.00 97.44 170 GLU A O 1
ATOM 1367 N N . GLU A 1 171 ? 10.470 7.864 -12.112 1.00 95.94 171 GLU A N 1
ATOM 1368 C CA . GLU A 1 171 ? 9.760 9.125 -12.345 1.00 95.94 171 GLU A CA 1
ATOM 1369 C C . GLU A 1 171 ? 9.314 9.770 -11.022 1.00 95.94 171 GLU A C 1
ATOM 1371 O O . GLU A 1 171 ? 9.416 10.986 -10.834 1.00 95.94 171 GLU A O 1
ATOM 1376 N N . LEU A 1 172 ? 8.823 8.956 -10.082 1.00 95.88 172 LEU A N 1
ATOM 1377 C CA . LEU A 1 172 ? 8.387 9.417 -8.767 1.00 95.88 172 LEU A CA 1
ATOM 1378 C C . LEU A 1 172 ? 9.565 9.888 -7.902 1.00 95.88 172 LEU A C 1
ATOM 1380 O O . LEU A 1 172 ? 9.442 10.901 -7.214 1.00 95.88 172 LEU A O 1
ATOM 1384 N N . ALA A 1 173 ? 10.710 9.209 -7.972 1.00 96.19 173 ALA A N 1
ATOM 1385 C CA . ALA A 1 173 ? 11.936 9.579 -7.269 1.00 96.19 173 ALA A CA 1
ATOM 1386 C C . ALA A 1 173 ? 12.486 10.938 -7.737 1.00 96.19 173 ALA A C 1
ATOM 1388 O O . ALA A 1 173 ? 13.002 11.708 -6.926 1.00 96.19 173 ALA A O 1
ATOM 1389 N N . CYS A 1 174 ? 12.308 11.289 -9.016 1.00 93.62 174 CYS A N 1
ATOM 1390 C CA . CYS A 1 174 ? 12.722 12.586 -9.558 1.00 93.62 174 CYS A CA 1
ATOM 1391 C C . CYS A 1 174 ? 11.829 13.769 -9.133 1.00 93.62 174 CYS A C 1
ATOM 1393 O O . CYS A 1 174 ? 12.226 14.926 -9.298 1.00 93.62 174 CYS A O 1
ATOM 1395 N N . LYS A 1 175 ? 10.636 13.528 -8.568 1.00 89.31 175 LYS A N 1
ATOM 1396 C CA . LYS A 1 175 ? 9.720 14.588 -8.105 1.00 89.31 175 LYS A CA 1
ATOM 1397 C C . LYS A 1 175 ? 10.165 15.134 -6.746 1.00 89.31 175 LYS A C 1
ATOM 1399 O O . LYS A 1 175 ? 9.630 14.754 -5.702 1.00 89.31 175 LYS A O 1
ATOM 1404 N N . MET A 1 176 ? 11.153 16.034 -6.784 1.00 68.94 176 MET A N 1
ATOM 1405 C CA . MET A 1 176 ? 11.745 16.679 -5.606 1.00 68.94 176 MET A CA 1
ATOM 1406 C C . MET A 1 176 ? 10.681 17.243 -4.645 1.00 68.94 176 MET A C 1
ATOM 1408 O O . MET A 1 176 ? 9.686 17.827 -5.073 1.00 68.94 176 MET A O 1
ATOM 1412 N N . ASN A 1 177 ? 10.938 17.114 -3.338 1.00 65.25 177 ASN A N 1
ATOM 1413 C CA . ASN A 1 177 ? 10.116 17.630 -2.231 1.00 65.25 177 ASN A CA 1
ATOM 1414 C C . ASN A 1 177 ? 8.733 16.979 -2.047 1.00 65.25 177 ASN A C 1
ATOM 1416 O O . ASN A 1 177 ? 7.858 17.574 -1.418 1.00 65.25 177 ASN A O 1
ATOM 1420 N N . SER A 1 178 ? 8.525 15.757 -2.544 1.00 83.62 178 SER A N 1
ATOM 1421 C CA . SER A 1 178 ? 7.335 14.972 -2.205 1.00 83.62 178 SER A CA 1
ATOM 1422 C C . SER A 1 178 ? 7.685 13.846 -1.231 1.00 83.62 178 SER A C 1
ATOM 1424 O O . SER A 1 178 ? 8.679 13.152 -1.397 1.00 83.62 178 SER A O 1
ATOM 1426 N N . THR A 1 179 ? 6.845 13.599 -0.225 1.00 85.81 179 THR A N 1
ATOM 1427 C CA . THR A 1 179 ? 7.011 12.435 0.667 1.00 85.81 179 THR A CA 1
ATOM 1428 C C . THR A 1 179 ? 7.075 11.118 -0.118 1.00 85.81 179 THR A C 1
ATOM 1430 O O . THR A 1 179 ? 7.773 10.186 0.271 1.00 85.81 179 THR A O 1
ATOM 1433 N N . LEU A 1 180 ? 6.391 11.055 -1.264 1.00 92.12 180 LEU A N 1
ATOM 1434 C CA . LEU A 1 180 ? 6.401 9.895 -2.150 1.00 92.12 180 LEU A CA 1
ATOM 1435 C C . LEU A 1 180 ? 7.751 9.673 -2.849 1.00 92.12 180 LEU A C 1
ATOM 1437 O O . LEU A 1 180 ? 8.080 8.521 -3.109 1.00 92.12 180 LEU A O 1
ATOM 1441 N N . SER A 1 181 ? 8.553 10.713 -3.112 1.00 95.12 181 SER A N 1
ATOM 1442 C CA . SER A 1 181 ? 9.873 10.531 -3.734 1.00 95.12 181 SER A CA 1
ATOM 1443 C C . SER A 1 181 ? 10.845 9.813 -2.799 1.00 95.12 181 SER A C 1
ATOM 1445 O O . SER A 1 181 ? 11.635 8.994 -3.255 1.00 95.12 181 SER A O 1
ATOM 1447 N N . ILE A 1 182 ? 10.751 10.056 -1.485 1.00 94.38 182 ILE A N 1
ATOM 1448 C CA . ILE A 1 182 ? 11.542 9.337 -0.471 1.00 94.38 182 ILE A CA 1
ATOM 1449 C C . ILE A 1 182 ? 11.176 7.850 -0.477 1.00 94.38 182 ILE A C 1
ATOM 1451 O O . ILE A 1 182 ? 12.055 6.994 -0.522 1.00 94.38 182 ILE A O 1
ATOM 1455 N N . PHE A 1 183 ? 9.878 7.538 -0.485 1.00 96.44 183 PHE A N 1
ATOM 1456 C CA . PHE A 1 183 ? 9.416 6.154 -0.562 1.00 96.44 183 PHE A CA 1
ATOM 1457 C C . PHE A 1 183 ? 9.792 5.484 -1.885 1.00 96.44 183 PHE A C 1
ATOM 1459 O O . PHE A 1 183 ? 10.101 4.298 -1.883 1.00 96.44 183 PHE A O 1
ATOM 1466 N N . ALA A 1 184 ? 9.810 6.224 -2.994 1.00 98.00 184 ALA A N 1
ATOM 1467 C CA . ALA A 1 184 ? 10.224 5.693 -4.288 1.00 98.00 184 ALA A CA 1
ATOM 1468 C C . ALA A 1 184 ? 11.713 5.331 -4.305 1.00 98.00 184 ALA A C 1
ATOM 1470 O O . ALA A 1 184 ? 12.062 4.241 -4.745 1.00 98.00 184 ALA A O 1
ATOM 1471 N N . LEU A 1 185 ? 12.573 6.199 -3.763 1.00 97.19 185 LEU A N 1
ATOM 1472 C CA . LEU A 1 185 ? 14.000 5.910 -3.599 1.00 97.19 185 LEU A CA 1
ATOM 1473 C C . LEU A 1 185 ? 14.224 4.674 -2.725 1.00 97.19 185 LEU A C 1
ATOM 1475 O O . LEU A 1 185 ? 15.012 3.811 -3.090 1.00 97.19 185 LEU A O 1
ATOM 1479 N N . LEU A 1 186 ? 13.493 4.557 -1.614 1.00 97.00 186 LEU A N 1
ATOM 1480 C CA . LEU A 1 186 ? 13.594 3.392 -0.739 1.00 97.00 186 LEU A CA 1
ATOM 1481 C C . LEU A 1 186 ? 13.086 2.106 -1.408 1.00 97.00 186 LEU A C 1
ATOM 1483 O O . LEU A 1 186 ? 13.668 1.042 -1.235 1.00 97.00 186 LEU A O 1
ATOM 1487 N N . ALA A 1 187 ? 12.004 2.189 -2.180 1.00 98.06 187 ALA A N 1
ATOM 1488 C CA . ALA A 1 187 ? 11.509 1.053 -2.945 1.00 98.06 187 ALA A CA 1
ATOM 1489 C C . ALA A 1 187 ? 12.531 0.607 -4.005 1.00 98.06 187 ALA A C 1
ATOM 1491 O O . ALA A 1 187 ? 12.754 -0.588 -4.160 1.00 98.06 187 ALA A O 1
ATOM 1492 N N . LEU A 1 188 ? 13.181 1.545 -4.701 1.00 97.94 188 LEU A N 1
ATOM 1493 C CA . LEU A 1 188 ? 14.253 1.241 -5.657 1.00 97.94 188 LEU A CA 1
ATOM 1494 C C . LEU A 1 188 ? 15.473 0.610 -4.972 1.00 97.94 188 LEU A C 1
ATOM 1496 O O . LEU A 1 188 ? 16.015 -0.360 -5.493 1.00 97.94 188 LEU A O 1
ATOM 1500 N N . ASP A 1 189 ? 15.858 1.109 -3.797 1.00 96.88 189 ASP A N 1
ATOM 1501 C CA . ASP A 1 189 ? 16.920 0.533 -2.963 1.00 96.88 189 ASP A CA 1
ATOM 1502 C C . ASP A 1 189 ? 16.616 -0.934 -2.609 1.00 96.88 189 ASP A C 1
ATOM 1504 O O . ASP A 1 189 ? 17.414 -1.828 -2.880 1.00 96.88 189 ASP A O 1
ATOM 1508 N N . TYR A 1 190 ? 15.389 -1.217 -2.160 1.00 97.12 190 TYR A N 1
ATOM 1509 C CA . TYR A 1 190 ? 14.941 -2.582 -1.866 1.00 97.12 190 TYR A CA 1
ATOM 1510 C C . TYR A 1 190 ? 14.980 -3.514 -3.078 1.00 97.12 190 TYR A C 1
ATOM 1512 O O . TYR A 1 190 ? 15.287 -4.699 -2.932 1.00 97.12 190 TYR A O 1
ATOM 1520 N N . LEU A 1 191 ? 14.661 -3.014 -4.272 1.00 96.81 191 LEU A N 1
ATOM 1521 C CA . LEU A 1 191 ? 14.756 -3.797 -5.504 1.00 96.81 191 LEU A CA 1
ATOM 1522 C C . LEU A 1 191 ? 16.214 -4.061 -5.901 1.00 96.81 191 LEU A C 1
ATOM 1524 O O . LEU A 1 191 ? 16.529 -5.153 -6.379 1.00 96.81 191 LEU A O 1
ATOM 1528 N N . ALA A 1 192 ? 17.108 -3.098 -5.667 1.00 95.69 192 ALA A N 1
ATOM 1529 C CA . ALA A 1 192 ? 18.530 -3.212 -5.980 1.00 95.69 192 ALA A CA 1
ATOM 1530 C C . ALA A 1 192 ? 19.255 -4.276 -5.137 1.00 95.69 192 ALA A C 1
ATOM 1532 O O . ALA A 1 192 ? 20.268 -4.817 -5.575 1.00 95.69 192 ALA A O 1
ATOM 1533 N N . GLU A 1 193 ? 18.706 -4.652 -3.978 1.00 94.25 193 GLU A N 1
ATOM 1534 C CA . GLU A 1 193 ? 19.203 -5.767 -3.158 1.00 94.25 193 GLU A CA 1
ATOM 1535 C C . GLU A 1 193 ? 19.057 -7.145 -3.834 1.00 94.25 193 GLU A C 1
ATOM 1537 O O . GLU A 1 193 ? 19.562 -8.150 -3.326 1.00 94.25 193 GLU A O 1
ATOM 1542 N N . CYS A 1 194 ? 18.343 -7.238 -4.962 1.00 88.50 194 CYS A N 1
ATOM 1543 C CA . CYS A 1 194 ? 18.177 -8.493 -5.678 1.00 88.50 194 CYS A CA 1
ATOM 1544 C C . CYS A 1 194 ? 19.510 -8.994 -6.260 1.00 88.50 194 CYS A C 1
ATOM 1546 O O . CYS A 1 194 ? 20.063 -8.436 -7.207 1.00 88.50 194 CYS A O 1
ATOM 1548 N N . GLN A 1 195 ? 19.983 -10.131 -5.748 1.00 72.19 195 GLN A N 1
ATOM 1549 C CA . GLN A 1 195 ? 21.243 -10.753 -6.172 1.00 72.19 195 GLN A CA 1
ATOM 1550 C C . GLN A 1 195 ? 21.227 -11.283 -7.620 1.00 72.19 195 GLN A C 1
ATOM 1552 O O . GLN A 1 195 ? 22.283 -11.601 -8.162 1.00 72.19 195 GLN A O 1
ATOM 1557 N N . CYS A 1 196 ? 20.062 -11.352 -8.276 1.00 62.88 196 CYS A N 1
ATOM 1558 C CA . CYS A 1 196 ? 19.949 -11.771 -9.676 1.00 62.88 196 CYS A CA 1
ATOM 1559 C C . CYS A 1 196 ? 20.611 -10.790 -10.664 1.00 62.88 196 CYS A C 1
ATOM 1561 O O . CYS A 1 196 ? 20.835 -11.172 -11.805 1.00 62.88 196 CYS A O 1
ATOM 1563 N N . MET A 1 197 ? 20.955 -9.561 -10.248 1.00 48.84 197 MET A N 1
ATOM 1564 C CA . MET A 1 197 ? 21.697 -8.600 -11.084 1.00 48.84 197 MET A CA 1
ATOM 1565 C C . MET A 1 197 ? 23.226 -8.805 -11.083 1.00 48.84 197 MET A C 1
ATOM 1567 O O . MET A 1 197 ? 23.936 -8.057 -11.751 1.00 48.84 197 MET A O 1
ATOM 1571 N N . LEU A 1 198 ? 23.751 -9.782 -10.329 1.00 42.72 198 LEU A N 1
ATOM 1572 C CA . LEU A 1 198 ? 25.195 -10.045 -10.182 1.00 42.72 198 LEU A CA 1
ATOM 1573 C C . LEU A 1 198 ? 25.680 -11.335 -10.880 1.00 42.72 198 LEU A C 1
ATOM 1575 O O . LEU A 1 198 ? 26.797 -11.782 -10.612 1.00 42.72 198 LEU A O 1
ATOM 1579 N N . GLN A 1 199 ? 24.867 -11.936 -11.755 1.00 34.94 199 GLN A N 1
ATOM 1580 C CA . GLN A 1 199 ? 25.236 -13.092 -12.591 1.00 34.94 199 GLN A CA 1
ATOM 1581 C C . GLN A 1 199 ? 25.224 -12.717 -14.070 1.00 34.94 199 GLN A C 1
ATOM 1583 O O . GLN A 1 199 ? 26.098 -13.243 -14.795 1.00 34.94 199 GLN A O 1
#

Organism: NCBI:txid222440